Protein AF-A0A9X8UM40-F1 (afdb_monomer)

Organism: NCBI:txid1849041

Mean predicted aligned error: 10.07 Å

Sequence (180 aa):
MCSEKHAIIRYETLKRRLAACQKLSRRLCGEMDALRREGQLHEPLYFGECPPPGLSPAGKVEKAARIGNGLYFVRARGEKFLAVHDSLAERYLTAMAAELGEWEADYWFYTPLSCAVPVSELSGCLPELARRVQSRESLWRTLHLYFPGYTGFYNDIYAGGSPIPNPDVAPLQFFGEWEV

Solvent-accessible surface area (backbone atoms only — not comparable to full-atom values): 10073 Å² total; per-residue (Å²): 120,75,67,58,56,52,50,51,54,50,50,54,52,49,52,52,50,50,53,50,50,51,54,50,49,54,49,52,50,52,53,53,51,45,38,51,73,71,56,74,57,51,70,52,76,79,75,46,85,50,74,81,63,65,51,44,96,73,34,60,45,77,35,71,29,80,57,50,86,33,29,29,41,33,24,21,88,90,43,56,29,43,35,36,24,45,77,56,40,76,72,59,47,52,71,75,42,53,71,54,33,50,79,37,88,68,24,34,36,14,43,85,71,50,32,47,55,47,49,60,51,42,36,79,78,35,68,56,56,38,71,52,48,74,33,69,53,8,40,33,28,41,35,55,75,77,34,47,69,56,50,51,53,53,32,64,74,35,71,88,62,86,57,82,62,83,52,94,82,51,58,72,68,21,56,69,84,79,79,91

Nearest PDB structures (foldseek):
  2oc6-assembly2_B  TM=5.614E-01  e=4.502E+00  Bacillus subtilis
  2yj3-assembly1_A  TM=6.102E-01  e=8.808E+00  Saccharolobus solfataricus P2
  2kl4-assembly1_A  TM=4.526E-01  e=5.747E+00  Halalkalibacterium halodurans
  7qbz-assembly1_A  TM=3.113E-01  e=6.492E+00  Sulfitobacter sp. NAS-14.1

Radius of gyration: 20.56 Å; Cα contacts (8 Å, |Δi|>4): 230; chains: 1; bounding box: 52×35×60 Å

pLDDT: mean 84.83, std 12.28, range [48.06, 97.81]

Secondary structure (DSSP, 8-state):
-HHHHHHHHHHHHHHHHHHHHHHHHHHHHHHHHHHHHTT---HHHHH---PPPSEETTEE-SEEEEEETTEEEEEETTEEEEEEEHHHHHHH--HHHHTTSEEETTEEEE-TTTTHHHHHHHTTT-HHHHTTBS-HHHHHHHHHHH-HHHHHHHHHHTTTS------TT--S--B-----

Foldseek 3Di:
DVVVVVVVVVVVVVVVVVVVVVVVVVVVVVVVVVCVVVCVDDVCVVPNAADDDQADPLGGWPDWDDLDRQWTWTDDPNFIWTWHFQVRCVPFNDPVLQVLFDDDDRTTTHGQLSCLRVLVRVLVPPVSSVVQFPDLQLSLCSCVPPPVVSQVVQCVVVVVHDGSDHDPDDHNRRGDPRPD

Structure (mmCIF, N/CA/C/O backbone):
data_AF-A0A9X8UM40-F1
#
_entry.id   AF-A0A9X8UM40-F1
#
loop_
_atom_site.group_PDB
_atom_site.id
_atom_site.type_symbol
_atom_site.label_atom_id
_atom_site.label_alt_id
_atom_site.label_comp_id
_atom_site.label_asym_id
_atom_site.label_entity_id
_atom_site.label_seq_id
_atom_site.pdbx_PDB_ins_code
_atom_site.Cartn_x
_atom_site.Cartn_y
_atom_site.Cartn_z
_atom_site.occupancy
_atom_site.B_iso_or_equiv
_atom_site.auth_seq_id
_atom_site.auth_comp_id
_atom_site.auth_asym_id
_atom_site.auth_atom_id
_atom_site.pdbx_PDB_model_num
ATOM 1 N N . MET A 1 1 ? 34.625 -19.589 -38.863 1.00 51.25 1 MET A N 1
ATOM 2 C CA . MET A 1 1 ? 34.165 -18.280 -39.391 1.00 51.25 1 MET A CA 1
ATOM 3 C C . MET A 1 1 ? 32.663 -18.187 -39.704 1.00 51.25 1 MET A C 1
ATOM 5 O O . MET A 1 1 ? 32.108 -17.115 -39.512 1.00 51.25 1 MET A O 1
ATOM 9 N N . CYS A 1 2 ? 31.970 -19.240 -40.169 1.00 58.19 2 CYS A N 1
ATOM 10 C CA . CYS A 1 2 ? 30.537 -19.140 -40.524 1.00 58.19 2 CYS A CA 1
ATOM 11 C C . CYS A 1 2 ? 29.581 -19.079 -39.304 1.00 58.19 2 CYS A C 1
ATOM 13 O O . CYS A 1 2 ? 28.532 -18.447 -39.375 1.00 58.19 2 CYS A O 1
ATOM 15 N N . SER A 1 3 ? 29.954 -19.683 -38.169 1.00 69.25 3 SER A N 1
ATOM 16 C CA . SER A 1 3 ? 29.123 -19.742 -36.948 1.00 69.25 3 SER A CA 1
ATOM 17 C C . SER A 1 3 ? 28.974 -18.384 -36.239 1.00 69.25 3 SER A C 1
ATOM 19 O O . SER A 1 3 ? 27.884 -17.991 -35.833 1.00 69.25 3 SER A O 1
ATOM 21 N N . GLU A 1 4 ? 30.055 -17.608 -36.176 1.00 75.44 4 GLU A N 1
ATOM 22 C CA . GLU A 1 4 ? 30.098 -16.323 -35.470 1.00 75.44 4 GLU A CA 1
ATOM 23 C C . GLU A 1 4 ? 29.287 -15.232 -36.184 1.00 75.44 4 GLU A C 1
ATOM 25 O O . GLU A 1 4 ? 28.516 -14.514 -35.553 1.00 75.44 4 GLU A O 1
ATOM 30 N N . LYS A 1 5 ? 29.348 -15.175 -37.523 1.00 78.75 5 LYS A N 1
ATOM 31 C CA . LYS A 1 5 ? 28.483 -14.282 -38.313 1.00 78.75 5 LYS A CA 1
ATOM 32 C C . LYS A 1 5 ? 26.997 -14.592 -38.111 1.00 78.75 5 LYS A C 1
ATOM 34 O O . LYS A 1 5 ? 26.204 -13.666 -37.973 1.00 78.75 5 LYS A O 1
ATOM 39 N N . HIS A 1 6 ? 26.618 -15.870 -38.050 1.00 81.88 6 HIS A N 1
ATOM 40 C CA . HIS A 1 6 ? 25.236 -16.259 -37.754 1.00 81.88 6 HIS A CA 1
ATOM 41 C C . HIS A 1 6 ? 24.816 -15.858 -36.334 1.00 81.88 6 HIS A C 1
ATOM 43 O O . HIS A 1 6 ? 23.701 -15.369 -36.150 1.00 81.88 6 HIS A O 1
ATOM 49 N N . ALA A 1 7 ? 25.702 -16.005 -35.346 1.00 85.19 7 ALA A N 1
ATOM 50 C CA . ALA A 1 7 ? 25.445 -15.565 -33.977 1.00 85.19 7 ALA A CA 1
ATOM 51 C C . ALA A 1 7 ? 25.247 -14.041 -33.890 1.00 85.19 7 ALA A C 1
ATOM 53 O O . ALA A 1 7 ? 24.277 -13.594 -33.281 1.00 85.19 7 ALA A O 1
ATOM 54 N N . ILE A 1 8 ? 26.089 -13.254 -34.569 1.00 91.62 8 ILE A N 1
ATOM 55 C CA . ILE A 1 8 ? 25.982 -11.787 -34.629 1.00 91.62 8 ILE A CA 1
ATOM 56 C C . ILE A 1 8 ? 24.662 -11.360 -35.286 1.00 91.62 8 ILE A C 1
ATOM 58 O O . ILE A 1 8 ? 23.933 -10.538 -34.734 1.00 91.62 8 ILE A O 1
ATOM 62 N N . ILE A 1 9 ? 24.301 -11.953 -36.429 1.00 91.69 9 ILE A N 1
ATOM 63 C CA . ILE A 1 9 ? 23.038 -11.642 -37.121 1.00 91.69 9 ILE A CA 1
ATOM 64 C C . ILE A 1 9 ? 21.835 -11.986 -36.236 1.00 91.69 9 ILE A C 1
ATOM 66 O O . ILE A 1 9 ? 20.871 -11.217 -36.158 1.00 91.69 9 ILE A O 1
ATOM 70 N N . ARG A 1 10 ? 21.883 -13.127 -35.539 1.00 88.94 10 ARG A N 1
ATOM 71 C CA . ARG A 1 10 ? 20.820 -13.547 -34.622 1.00 88.94 10 ARG A CA 1
ATOM 72 C C . ARG A 1 10 ? 20.715 -12.607 -33.423 1.00 88.94 10 ARG A C 1
ATOM 74 O O . ARG A 1 10 ? 19.603 -12.211 -33.085 1.00 88.94 10 ARG A O 1
ATOM 81 N N . TYR A 1 11 ? 21.840 -12.208 -32.832 1.00 92.00 11 TYR A N 1
ATOM 82 C CA . TYR A 1 11 ? 21.891 -11.235 -31.741 1.00 92.00 11 TYR A CA 1
ATOM 83 C C . TYR A 1 11 ? 21.273 -9.893 -32.155 1.00 92.00 11 TYR A C 1
ATOM 85 O O . TYR A 1 11 ? 20.360 -9.407 -31.491 1.00 92.00 11 TYR A O 1
ATOM 93 N N . GLU A 1 12 ? 21.678 -9.338 -33.299 1.00 94.81 12 GLU A N 1
ATOM 94 C CA . GLU A 1 12 ? 21.139 -8.071 -33.809 1.00 94.81 12 GLU A CA 1
ATOM 95 C C . GLU A 1 12 ? 19.642 -8.162 -34.132 1.00 94.81 12 GLU A C 1
ATOM 97 O O . GLU A 1 12 ? 18.868 -7.246 -33.845 1.00 94.81 12 GLU A O 1
ATOM 102 N N . THR A 1 13 ? 19.198 -9.300 -34.667 1.00 91.25 13 THR A N 1
ATOM 103 C CA . THR A 1 13 ? 17.774 -9.556 -34.918 1.00 91.25 13 THR A CA 1
ATOM 104 C C . THR A 1 13 ? 16.975 -9.600 -33.613 1.00 91.25 13 THR A C 1
ATOM 106 O O . THR A 1 13 ? 15.912 -8.983 -33.523 1.00 91.25 13 THR A O 1
ATOM 109 N N . LEU A 1 14 ? 17.479 -10.295 -32.589 1.00 78.44 14 LEU A N 1
ATOM 110 C CA . LEU A 1 14 ? 16.842 -10.373 -31.272 1.00 78.44 14 LEU A CA 1
ATOM 111 C C . LEU A 1 14 ? 16.807 -9.008 -30.582 1.00 78.44 14 LEU A C 1
ATOM 113 O O . LEU A 1 14 ? 15.760 -8.616 -30.075 1.00 78.44 14 LEU A O 1
ATOM 117 N N . LYS A 1 15 ? 17.901 -8.245 -30.641 1.00 88.50 15 LYS A N 1
ATOM 118 C CA . LYS A 1 15 ? 17.988 -6.881 -30.108 1.00 88.50 15 LYS A CA 1
ATOM 119 C C . LYS A 1 15 ? 16.956 -5.951 -30.751 1.00 88.50 15 LYS A C 1
ATOM 121 O O . LYS A 1 15 ? 16.253 -5.228 -30.047 1.00 88.50 15 LYS A O 1
ATOM 126 N N . ARG A 1 16 ? 16.799 -6.009 -32.079 1.00 90.50 16 ARG A N 1
ATOM 127 C CA . ARG A 1 16 ? 15.774 -5.234 -32.805 1.00 90.50 16 ARG A CA 1
ATOM 128 C C . ARG A 1 16 ? 14.353 -5.651 -32.428 1.00 90.50 16 ARG A C 1
ATOM 130 O O . ARG A 1 16 ? 13.502 -4.786 -32.239 1.00 90.50 16 ARG A O 1
ATOM 137 N N . ARG A 1 17 ? 14.095 -6.956 -32.286 1.00 87.12 17 ARG A N 1
ATOM 138 C CA . ARG A 1 17 ? 12.791 -7.473 -31.833 1.00 87.12 17 ARG A CA 1
ATOM 139 C C . ARG A 1 17 ? 12.475 -7.032 -3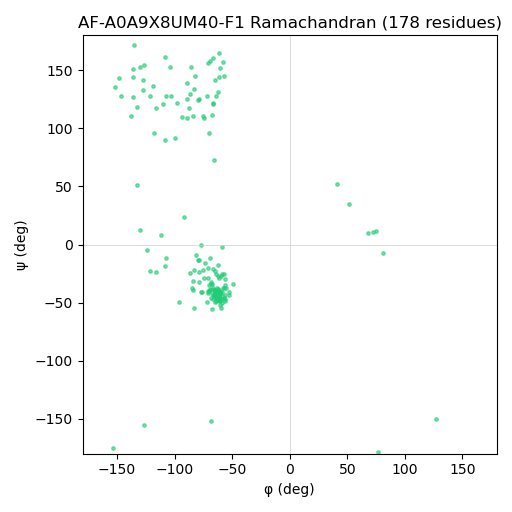0.407 1.00 87.12 17 ARG A C 1
ATOM 141 O O . ARG A 1 17 ? 11.371 -6.564 -30.166 1.00 87.12 17 ARG A O 1
ATOM 148 N N . LEU A 1 18 ? 13.445 -7.099 -29.496 1.00 81.94 18 LEU A N 1
ATOM 149 C CA . LEU A 1 18 ? 13.293 -6.618 -28.124 1.00 81.94 18 LEU A CA 1
ATOM 150 C C . LEU A 1 18 ? 12.946 -5.125 -28.095 1.00 81.94 18 LEU A C 1
ATOM 152 O O . LEU A 1 18 ? 11.986 -4.740 -27.435 1.00 81.94 18 LEU A O 1
ATOM 156 N N . ALA A 1 19 ? 13.659 -4.298 -28.865 1.00 88.00 19 ALA A N 1
ATOM 157 C CA . ALA A 1 19 ? 13.369 -2.868 -28.967 1.00 88.00 19 ALA A CA 1
ATOM 158 C C . ALA A 1 19 ? 11.956 -2.593 -29.521 1.00 88.00 19 ALA A C 1
ATOM 160 O O . ALA A 1 19 ? 11.256 -1.702 -29.034 1.00 88.00 19 ALA A O 1
ATOM 161 N N . ALA A 1 20 ? 11.505 -3.374 -30.508 1.00 86.56 20 ALA A N 1
ATOM 162 C CA . ALA A 1 20 ? 10.144 -3.283 -31.033 1.00 86.56 20 ALA A CA 1
ATOM 163 C C . ALA A 1 20 ? 9.094 -3.675 -29.979 1.00 86.56 20 ALA A C 1
ATOM 165 O O . ALA A 1 20 ? 8.124 -2.941 -29.792 1.00 86.56 20 ALA A O 1
ATOM 166 N N . CYS A 1 21 ? 9.314 -4.770 -29.243 1.00 72.56 21 CYS A N 1
ATOM 167 C CA . CYS A 1 21 ? 8.447 -5.188 -28.140 1.00 72.56 21 CYS A CA 1
ATOM 168 C C . CYS A 1 21 ? 8.388 -4.134 -27.030 1.00 72.56 21 CYS A C 1
ATOM 170 O O . CYS A 1 21 ? 7.306 -3.825 -26.547 1.00 72.56 21 CYS A O 1
ATOM 172 N N . GLN A 1 22 ? 9.518 -3.525 -26.664 1.00 75.19 22 GLN A N 1
ATOM 173 C CA . GLN A 1 22 ? 9.561 -2.441 -25.677 1.00 75.19 22 GLN A CA 1
ATOM 174 C C . GLN A 1 22 ? 8.780 -1.211 -26.149 1.00 75.19 22 GLN A C 1
ATOM 176 O O . GLN A 1 22 ? 8.050 -0.604 -25.368 1.00 75.19 22 GLN A O 1
ATOM 181 N N . LYS A 1 23 ? 8.894 -0.844 -27.431 1.00 83.75 23 LYS A N 1
ATOM 182 C CA . LYS A 1 23 ? 8.133 0.273 -28.006 1.00 83.75 23 LYS A CA 1
ATOM 183 C C . LYS A 1 23 ? 6.630 -0.010 -28.002 1.00 83.75 23 LYS A C 1
ATOM 185 O O . LYS A 1 23 ? 5.853 0.873 -27.647 1.00 83.75 23 LYS A O 1
ATOM 190 N N . LEU A 1 24 ? 6.232 -1.231 -28.364 1.00 80.00 24 LEU A N 1
ATOM 191 C CA . LEU A 1 24 ? 4.840 -1.671 -28.296 1.00 80.00 24 LEU A CA 1
ATOM 192 C C . LEU A 1 24 ? 4.332 -1.672 -26.850 1.00 80.00 24 LEU A C 1
ATOM 194 O O . LEU A 1 24 ? 3.285 -1.099 -26.589 1.00 80.00 24 LEU A O 1
ATOM 198 N N . SER A 1 25 ? 5.096 -2.231 -25.912 1.00 62.59 25 SER A N 1
ATOM 199 C CA . SER A 1 25 ? 4.765 -2.250 -24.484 1.00 62.59 25 SER A CA 1
ATOM 200 C C . SER A 1 25 ? 4.550 -0.838 -23.939 1.00 62.59 25 SER A C 1
ATOM 202 O O . SER A 1 25 ? 3.501 -0.583 -23.366 1.00 62.59 25 SER A O 1
ATOM 204 N N . ARG A 1 26 ? 5.450 0.118 -24.213 1.00 76.44 26 ARG A N 1
ATOM 205 C CA . ARG A 1 26 ? 5.260 1.526 -23.809 1.00 76.44 26 ARG A CA 1
ATOM 206 C C . ARG A 1 26 ? 3.990 2.143 -24.390 1.00 76.44 26 ARG A C 1
ATOM 208 O O . ARG A 1 26 ? 3.307 2.884 -23.693 1.00 76.44 26 ARG A O 1
ATOM 215 N N . ARG A 1 27 ? 3.677 1.851 -25.657 1.00 85.50 27 ARG A N 1
ATOM 216 C CA . ARG A 1 27 ? 2.445 2.329 -26.293 1.00 85.50 27 ARG A CA 1
ATOM 217 C C . ARG A 1 27 ? 1.210 1.745 -25.606 1.00 85.50 27 ARG A C 1
ATOM 219 O O . ARG A 1 27 ? 0.315 2.505 -25.264 1.00 85.50 27 ARG A O 1
ATOM 226 N N . LEU A 1 28 ? 1.188 0.432 -25.381 1.00 67.50 28 LEU A N 1
ATOM 227 C CA . LEU A 1 28 ? 0.087 -0.253 -24.702 1.00 67.50 28 LEU A CA 1
ATOM 228 C C . LEU A 1 28 ? -0.086 0.260 -23.267 1.00 67.50 28 LEU A C 1
ATOM 230 O O . LEU A 1 28 ? -1.204 0.551 -22.868 1.00 67.50 28 LEU A O 1
ATOM 234 N N . CYS A 1 29 ? 1.007 0.468 -22.527 1.00 65.38 29 CYS A N 1
ATOM 235 C CA . CYS A 1 29 ? 0.972 1.120 -21.217 1.00 65.38 29 CYS A CA 1
ATOM 236 C C . CYS A 1 29 ? 0.347 2.521 -21.301 1.00 65.38 29 CYS A C 1
ATOM 238 O O . CYS A 1 29 ? -0.543 2.835 -20.521 1.00 65.38 29 CYS A O 1
ATOM 240 N N . GLY A 1 30 ? 0.744 3.335 -22.285 1.00 72.00 30 GLY A N 1
ATOM 241 C CA . GLY A 1 30 ? 0.166 4.664 -22.493 1.00 72.00 30 GLY A CA 1
ATOM 242 C C . GLY A 1 30 ? -1.330 4.643 -22.830 1.00 72.00 30 GLY A C 1
ATOM 243 O O . GLY A 1 30 ? -2.074 5.488 -22.334 1.00 72.00 30 GLY A O 1
ATOM 244 N N . GLU A 1 31 ? -1.783 3.674 -23.631 1.00 74.94 31 GLU A N 1
ATOM 245 C CA . GLU A 1 31 ? -3.206 3.455 -23.930 1.00 74.94 31 GLU A CA 1
ATOM 246 C C . GLU A 1 31 ? -3.971 3.014 -22.667 1.00 74.94 31 GLU A C 1
ATOM 248 O O . GLU A 1 31 ? -5.018 3.576 -22.354 1.00 74.94 31 GLU A O 1
ATOM 253 N N . MET A 1 32 ? -3.415 2.095 -21.870 1.00 68.31 32 MET A N 1
ATOM 254 C CA . MET A 1 32 ? -3.993 1.687 -20.581 1.00 68.31 32 MET A CA 1
ATOM 255 C C . MET A 1 32 ? -4.094 2.859 -19.591 1.00 68.31 32 MET A C 1
ATOM 257 O O . MET A 1 32 ? -5.108 3.009 -18.910 1.00 68.31 32 MET A O 1
ATOM 261 N N . ASP A 1 33 ? -3.079 3.721 -19.526 1.00 63.91 33 ASP A N 1
ATOM 262 C CA . ASP A 1 33 ? -3.083 4.909 -18.668 1.00 63.91 33 ASP A CA 1
ATOM 263 C C . ASP A 1 33 ? -4.049 5.992 -19.159 1.00 63.91 33 ASP A C 1
ATOM 265 O O . ASP A 1 33 ? -4.559 6.772 -18.353 1.00 63.91 33 ASP A O 1
ATOM 269 N N . ALA A 1 34 ? -4.309 6.070 -20.467 1.00 74.19 34 ALA A N 1
ATOM 270 C CA . ALA A 1 34 ? -5.356 6.928 -21.016 1.00 74.19 34 ALA A CA 1
ATOM 271 C C . ALA A 1 34 ? -6.745 6.432 -20.590 1.00 74.19 34 ALA A C 1
ATOM 273 O O . ALA A 1 34 ? -7.514 7.216 -20.041 1.00 74.19 34 ALA A O 1
ATOM 274 N N . LEU A 1 35 ? -7.014 5.126 -20.702 1.00 70.50 35 LEU A N 1
ATOM 275 C CA . LEU A 1 35 ? -8.268 4.517 -20.234 1.00 70.50 35 LEU A CA 1
ATOM 276 C C . LEU A 1 35 ? -8.507 4.745 -18.732 1.00 70.50 35 LEU A C 1
ATOM 278 O O . LEU A 1 35 ? -9.638 4.995 -18.313 1.00 70.50 35 LEU A O 1
ATOM 282 N N . ARG A 1 36 ? -7.440 4.701 -17.918 1.00 64.00 36 ARG A N 1
ATOM 283 C CA . ARG A 1 36 ? -7.492 5.054 -16.488 1.00 64.00 36 ARG A CA 1
ATOM 284 C C . ARG A 1 36 ? -7.836 6.530 -16.272 1.00 64.00 36 ARG A C 1
ATOM 286 O O . ARG A 1 36 ? -8.727 6.838 -15.489 1.00 64.00 36 ARG A O 1
ATOM 293 N N . ARG A 1 37 ? -7.147 7.448 -16.964 1.00 64.00 37 ARG A N 1
ATOM 294 C CA . ARG A 1 37 ? -7.343 8.906 -16.816 1.00 64.00 37 ARG A CA 1
ATOM 295 C C . ARG A 1 37 ? -8.699 9.389 -17.320 1.00 64.00 37 ARG A C 1
ATOM 297 O O . ARG A 1 37 ? -9.256 10.316 -16.745 1.00 64.00 37 ARG A O 1
ATOM 304 N N . GLU A 1 38 ? -9.226 8.767 -18.368 1.00 68.94 38 GLU A N 1
ATOM 305 C CA . GLU A 1 38 ? -10.541 9.076 -18.938 1.00 68.94 38 GLU A CA 1
ATOM 306 C C . GLU A 1 38 ? -11.699 8.493 -18.107 1.00 68.94 38 GLU A C 1
ATOM 308 O O . GLU A 1 38 ? -12.859 8.672 -18.468 1.00 68.94 38 GLU A O 1
ATOM 313 N N . GLY A 1 39 ? -11.407 7.790 -17.002 1.00 56.38 39 GLY A N 1
ATOM 314 C CA . GLY A 1 39 ? -12.415 7.172 -16.135 1.00 56.38 39 GLY A CA 1
ATOM 315 C C . GLY A 1 39 ? -13.166 6.009 -16.790 1.00 56.38 39 GLY A C 1
ATOM 316 O O . GLY A 1 39 ? -14.148 5.521 -16.239 1.00 56.38 39 GLY A O 1
ATOM 317 N N . GLN A 1 40 ? -12.712 5.543 -17.959 1.00 58.06 40 GLN A N 1
ATOM 318 C CA . GLN A 1 40 ? -13.334 4.440 -18.702 1.00 58.06 40 GLN A CA 1
ATOM 319 C C . GLN A 1 40 ? -13.075 3.077 -18.046 1.00 58.06 40 GLN A C 1
ATOM 321 O O . GLN A 1 40 ? -13.774 2.105 -18.325 1.00 58.06 40 GLN A O 1
ATOM 326 N N . LEU A 1 41 ? -12.097 3.007 -17.140 1.00 56.56 41 LEU A N 1
ATOM 327 C CA . LEU A 1 41 ? -11.898 1.891 -16.224 1.00 56.56 41 LEU A CA 1
ATOM 328 C C . LEU A 1 41 ? -12.483 2.247 -14.856 1.00 56.56 41 LEU A C 1
ATOM 330 O O . LEU A 1 41 ? -11.802 2.799 -13.996 1.00 56.56 41 LEU A O 1
ATOM 334 N N . HIS A 1 42 ? -13.747 1.897 -14.638 1.00 54.31 42 HIS A N 1
ATOM 335 C CA . HIS A 1 42 ? -14.301 1.847 -13.291 1.00 54.31 42 HIS A CA 1
ATOM 336 C C . HIS A 1 42 ? -13.763 0.593 -12.588 1.00 54.31 42 HIS A C 1
ATOM 338 O O . HIS A 1 42 ? -14.151 -0.521 -12.933 1.00 54.31 42 HIS A O 1
ATOM 344 N N . GLU A 1 43 ? -12.897 0.757 -11.583 1.00 54.62 43 GLU A N 1
ATOM 345 C CA . GLU A 1 43 ? -12.387 -0.352 -10.753 1.00 54.62 43 GLU A CA 1
ATOM 346 C C . GLU A 1 43 ? -13.479 -1.294 -10.195 1.00 54.62 43 GLU A C 1
ATOM 348 O O . GLU A 1 43 ? -13.234 -2.503 -10.161 1.00 54.62 43 GLU A O 1
ATOM 353 N N . PRO A 1 44 ? -14.702 -0.823 -9.852 1.00 51.34 44 PRO A N 1
ATOM 354 C CA . PRO A 1 44 ? -15.800 -1.710 -9.459 1.00 51.34 44 PRO A CA 1
ATOM 355 C C . PRO A 1 44 ? -16.278 -2.668 -10.561 1.00 51.34 44 PRO A C 1
ATOM 357 O O . PRO A 1 44 ? -16.817 -3.722 -10.248 1.00 51.34 44 PRO A O 1
ATOM 360 N N . LEU A 1 45 ? -16.093 -2.348 -11.849 1.00 51.72 45 LEU A N 1
ATOM 361 C CA . LEU A 1 45 ? -16.511 -3.231 -12.950 1.00 51.72 45 LEU A CA 1
ATOM 362 C C . LEU A 1 45 ? -15.530 -4.383 -13.189 1.00 51.72 45 LEU A C 1
ATOM 364 O O . LEU A 1 45 ? -15.925 -5.404 -13.743 1.00 51.72 45 LEU A O 1
ATOM 368 N N . TYR A 1 46 ? -14.263 -4.229 -12.795 1.00 58.91 46 TYR A N 1
ATOM 369 C CA . TYR A 1 46 ? -13.242 -5.251 -13.034 1.00 58.91 46 TYR A CA 1
ATOM 370 C C . TYR A 1 46 ? -13.251 -6.351 -11.957 1.00 58.91 46 TYR A C 1
ATOM 372 O O . TYR A 1 46 ? -12.955 -7.499 -12.272 1.00 58.91 46 TYR A O 1
ATOM 380 N N . PHE A 1 47 ? -13.619 -6.019 -10.713 1.00 67.31 47 PHE A N 1
ATOM 381 C CA . PHE A 1 47 ? -13.603 -6.952 -9.573 1.00 67.31 47 PHE A CA 1
ATOM 382 C C . PHE A 1 47 ? -14.953 -7.107 -8.850 1.00 67.31 47 PHE A C 1
ATOM 384 O O . PHE A 1 47 ? -15.071 -7.926 -7.945 1.00 67.31 47 PHE A O 1
ATOM 391 N N . GLY A 1 48 ? -15.977 -6.339 -9.235 1.00 75.50 48 GLY A N 1
ATOM 392 C CA . GLY A 1 48 ? -17.196 -6.194 -8.438 1.00 75.50 48 GLY A CA 1
ATOM 393 C C . GLY A 1 48 ? -16.993 -5.269 -7.232 1.00 75.50 48 GLY A C 1
ATOM 394 O O . GLY A 1 48 ? -15.922 -4.689 -7.035 1.00 75.50 48 GLY A O 1
ATOM 395 N N . GLU A 1 49 ? -18.036 -5.098 -6.418 1.00 84.38 49 GLU A N 1
ATOM 396 C CA . GLU A 1 49 ? -17.905 -4.411 -5.130 1.00 84.38 49 GLU A CA 1
ATOM 397 C C . GLU A 1 49 ? -17.299 -5.347 -4.081 1.00 84.38 49 GLU A C 1
ATOM 399 O O . GLU A 1 49 ? -17.838 -6.419 -3.814 1.00 84.38 49 GLU A O 1
ATOM 404 N N . CYS A 1 50 ? -16.208 -4.915 -3.450 1.00 90.06 50 CYS A N 1
ATOM 405 C CA . CYS A 1 50 ? -15.588 -5.623 -2.335 1.00 90.06 50 CYS A CA 1
ATOM 406 C C . CYS A 1 50 ? -16.149 -5.056 -1.018 1.00 90.06 50 CYS A C 1
ATOM 408 O O . CYS A 1 50 ? -15.843 -3.904 -0.696 1.00 90.06 50 CYS A O 1
ATOM 410 N N . PRO A 1 51 ? -16.976 -5.803 -0.262 1.00 92.44 51 PRO A N 1
ATOM 411 C CA . PRO A 1 51 ? -17.537 -5.336 1.007 1.00 92.44 51 PRO A CA 1
ATOM 412 C C . PRO A 1 51 ? -16.461 -5.275 2.101 1.00 92.44 51 PRO A C 1
ATOM 414 O O . PRO A 1 51 ? -15.484 -6.015 2.015 1.00 92.44 51 PRO A O 1
ATOM 417 N N . PRO A 1 52 ? -16.623 -4.449 3.154 1.00 94.19 52 PRO A N 1
ATOM 418 C CA . PRO A 1 52 ? -15.660 -4.397 4.253 1.00 94.19 52 PRO A CA 1
ATOM 419 C C . PRO A 1 52 ? -15.472 -5.779 4.906 1.00 94.19 52 PRO A C 1
ATOM 421 O O . PRO A 1 52 ? -16.450 -6.524 5.029 1.00 94.19 52 PRO A O 1
ATOM 424 N N . PRO A 1 53 ? -14.256 -6.116 5.374 1.00 95.75 53 PRO A N 1
ATOM 425 C CA . PRO A 1 53 ? -14.000 -7.401 6.014 1.00 95.75 53 PRO A CA 1
ATOM 426 C C . PRO A 1 53 ? -14.784 -7.548 7.324 1.00 95.75 53 PRO A C 1
ATOM 428 O O . PRO A 1 53 ? -14.911 -6.602 8.105 1.00 95.75 53 PRO A O 1
ATOM 431 N N . GLY A 1 54 ? -15.291 -8.756 7.582 1.00 95.31 54 GLY A N 1
ATOM 432 C CA . GLY A 1 54 ? -15.966 -9.097 8.842 1.00 95.31 54 GLY A CA 1
ATOM 433 C C . GLY A 1 54 ? -15.015 -9.570 9.951 1.00 95.31 54 GLY A C 1
ATOM 434 O O . GLY A 1 54 ? -15.333 -9.446 11.138 1.00 95.31 54 GLY A O 1
ATOM 435 N N . LEU A 1 55 ? -13.849 -10.090 9.568 1.00 96.38 55 LEU A N 1
ATOM 436 C CA . LEU A 1 55 ? -12.791 -10.590 10.445 1.00 96.38 55 LEU A CA 1
ATOM 437 C C . LEU A 1 55 ? -11.469 -9.908 10.094 1.00 96.38 55 LEU A C 1
ATOM 439 O O . LEU A 1 55 ? -11.281 -9.449 8.975 1.00 96.38 55 LEU A O 1
ATOM 443 N N . SER A 1 56 ? -10.579 -9.836 11.070 1.00 96.19 56 SER A N 1
ATOM 444 C CA . SER A 1 56 ? -9.172 -9.497 10.923 1.00 96.19 56 SER A CA 1
ATOM 445 C C . SER A 1 56 ? -8.346 -10.473 11.770 1.00 96.19 56 SER A C 1
ATOM 447 O O . SER A 1 56 ? -8.921 -11.191 12.597 1.00 96.19 56 SER A O 1
ATOM 449 N N . PRO A 1 57 ? -7.010 -10.456 11.659 1.00 95.69 57 PRO A N 1
ATOM 450 C CA . PRO A 1 57 ? -6.145 -11.284 12.500 1.00 95.69 57 PRO A CA 1
ATOM 451 C C . PRO A 1 57 ? -6.349 -11.072 14.011 1.00 95.69 57 PRO A C 1
ATOM 453 O O . PRO A 1 57 ? -6.227 -11.999 14.809 1.00 95.69 57 PRO A O 1
ATOM 456 N N . ALA A 1 58 ? -6.752 -9.864 14.423 1.00 94.75 58 ALA A N 1
ATOM 457 C CA . ALA A 1 58 ? -7.088 -9.561 15.816 1.00 94.75 58 ALA A CA 1
ATOM 458 C C . ALA A 1 58 ? -8.493 -10.054 16.235 1.00 94.75 58 ALA A C 1
ATOM 460 O O . ALA A 1 58 ? -8.807 -10.094 17.428 1.00 94.75 58 ALA A O 1
ATOM 461 N N . GLY A 1 59 ? -9.358 -10.440 15.293 1.00 95.00 59 GLY A N 1
ATOM 462 C CA . GLY A 1 59 ? -10.701 -10.968 15.533 1.00 95.00 59 GLY A CA 1
ATOM 463 C C . GLY A 1 59 ? -11.788 -10.231 14.750 1.00 95.00 59 GLY A C 1
ATOM 464 O O . GLY A 1 59 ? -11.568 -9.724 13.659 1.00 95.00 59 GLY A O 1
ATOM 465 N N . LYS A 1 60 ? -13.009 -10.175 15.294 1.00 97.12 60 LYS A N 1
ATOM 466 C CA . LYS A 1 60 ? -14.138 -9.518 14.619 1.00 97.12 60 LYS A CA 1
ATOM 467 C C . LYS A 1 60 ? -13.873 -8.024 14.421 1.00 97.12 60 LYS A C 1
ATOM 469 O O . LYS A 1 60 ? -13.542 -7.324 15.378 1.00 97.12 60 LYS A O 1
ATOM 474 N N . VAL A 1 61 ? -14.095 -7.546 13.198 1.00 96.25 61 VAL A N 1
ATOM 475 C CA . VAL A 1 61 ? -14.002 -6.122 12.870 1.00 96.25 61 VAL A CA 1
ATOM 476 C C . VAL A 1 61 ? -15.122 -5.368 13.586 1.00 96.25 61 VAL A C 1
ATOM 478 O O . VAL A 1 61 ? -16.307 -5.661 13.425 1.00 96.25 61 VAL A O 1
ATOM 481 N N . GLU A 1 62 ? -14.732 -4.402 14.413 1.00 96.00 62 GLU A N 1
ATOM 482 C CA . GLU A 1 62 ? -15.637 -3.529 15.166 1.00 96.00 62 GLU A CA 1
ATOM 483 C C . GLU A 1 62 ? -16.092 -2.358 14.301 1.00 96.00 62 GLU A C 1
ATOM 485 O O . GLU A 1 62 ? -17.245 -1.931 14.368 1.00 96.00 62 GLU A O 1
ATOM 490 N N . LYS A 1 63 ? -15.163 -1.825 13.502 1.00 95.25 63 LYS A N 1
ATOM 491 C CA . LYS A 1 63 ? -15.382 -0.674 12.632 1.00 95.25 63 LYS A CA 1
ATOM 492 C C . LYS A 1 63 ? -14.534 -0.780 11.374 1.00 95.25 63 LYS A C 1
ATOM 494 O O . LYS A 1 63 ? -13.380 -1.197 11.440 1.00 95.25 63 LYS A O 1
ATOM 499 N N . ALA A 1 64 ? -15.102 -0.342 10.256 1.00 94.94 64 ALA A N 1
ATOM 500 C CA . ALA A 1 64 ? -14.428 -0.260 8.969 1.00 94.94 64 ALA A CA 1
ATOM 501 C C . ALA A 1 64 ? -14.763 1.074 8.291 1.00 94.94 64 ALA A C 1
ATOM 503 O O . ALA A 1 64 ? -15.935 1.406 8.113 1.00 94.94 64 ALA A O 1
ATOM 504 N N . ALA A 1 65 ? -13.739 1.822 7.893 1.00 94.12 65 ALA A N 1
ATOM 505 C CA . ALA A 1 65 ? -13.857 3.053 7.130 1.00 94.12 65 ALA A CA 1
ATOM 506 C C . ALA A 1 65 ? -13.344 2.823 5.709 1.00 94.12 65 ALA A C 1
ATOM 508 O O . ALA A 1 65 ? -12.193 2.438 5.496 1.00 94.12 65 ALA A O 1
ATOM 509 N N . ARG A 1 66 ? -14.216 3.047 4.722 1.00 92.88 66 ARG A N 1
ATOM 510 C CA . ARG A 1 66 ? -13.891 2.842 3.308 1.00 92.88 66 ARG A CA 1
ATOM 511 C C . ARG A 1 66 ? -12.933 3.926 2.818 1.00 92.88 66 ARG A C 1
ATOM 513 O O . ARG A 1 66 ? -13.217 5.117 2.948 1.00 92.88 66 ARG A O 1
ATOM 520 N N . ILE A 1 67 ? -11.827 3.503 2.212 1.00 91.31 67 ILE A N 1
ATOM 521 C CA . ILE A 1 67 ? -10.916 4.377 1.462 1.00 91.31 67 ILE A CA 1
ATOM 522 C C . ILE A 1 67 ? -11.272 4.304 -0.024 1.00 91.31 67 ILE A C 1
ATOM 524 O O . ILE A 1 67 ? -11.471 5.336 -0.657 1.00 91.31 67 ILE A O 1
ATOM 528 N N . GLY A 1 68 ? -11.409 3.084 -0.545 1.00 88.88 68 GLY A N 1
ATOM 529 C CA . GLY A 1 68 ? -11.750 2.773 -1.932 1.00 88.88 68 GLY A CA 1
ATOM 530 C C . GLY A 1 68 ? -12.434 1.408 -2.030 1.00 88.88 68 GLY A C 1
ATOM 531 O O . GLY A 1 68 ? -12.741 0.784 -1.013 1.00 88.88 68 GLY A O 1
ATOM 532 N N . ASN A 1 69 ? -12.723 0.936 -3.242 1.00 89.00 69 ASN A N 1
ATOM 533 C CA . ASN A 1 69 ? -13.251 -0.416 -3.415 1.00 89.00 69 ASN A CA 1
ATOM 534 C C . ASN A 1 69 ? -12.178 -1.444 -3.033 1.00 89.00 69 ASN A C 1
ATOM 536 O O . ASN A 1 69 ? -11.103 -1.412 -3.613 1.00 89.00 69 ASN A O 1
ATOM 540 N N . GLY A 1 70 ? -12.449 -2.306 -2.050 1.00 92.00 70 GLY A N 1
ATOM 541 C CA . GLY A 1 70 ? -11.467 -3.283 -1.561 1.00 92.00 70 GLY A CA 1
ATOM 542 C C . GLY A 1 70 ? -10.357 -2.693 -0.687 1.00 92.00 70 GLY A C 1
ATOM 543 O O . GLY A 1 70 ? -9.386 -3.384 -0.403 1.00 92.00 70 GLY A O 1
ATOM 544 N N . LEU A 1 71 ? -10.480 -1.438 -0.243 1.00 93.75 71 LEU A N 1
ATOM 545 C CA . LEU A 1 71 ? -9.479 -0.787 0.600 1.00 93.75 71 LEU A CA 1
ATOM 546 C C . LEU A 1 71 ? -10.134 -0.095 1.795 1.00 93.75 71 LEU A C 1
ATOM 548 O O . LEU A 1 71 ? -10.922 0.845 1.628 1.00 93.75 71 LEU A O 1
ATOM 552 N N . TYR A 1 72 ? -9.782 -0.537 3.001 1.00 95.25 72 TYR A N 1
ATOM 553 C CA . TYR A 1 72 ? -10.416 -0.094 4.240 1.00 95.25 72 TYR A CA 1
ATOM 554 C C . TYR A 1 72 ? -9.389 0.182 5.334 1.00 95.25 72 TYR A C 1
ATOM 556 O O . TYR A 1 72 ? -8.422 -0.556 5.497 1.00 95.25 72 TYR A O 1
ATOM 564 N N . PHE A 1 73 ? -9.649 1.201 6.148 1.00 95.88 73 PHE A N 1
ATOM 565 C CA . PHE A 1 73 ? -9.129 1.214 7.509 1.00 95.88 73 PHE A CA 1
ATOM 566 C C . PHE A 1 73 ? -10.072 0.404 8.382 1.00 95.88 73 PHE A C 1
ATOM 568 O O . PHE A 1 73 ? -11.285 0.580 8.302 1.00 95.88 73 PHE A O 1
ATOM 575 N N . VAL A 1 74 ? -9.533 -0.480 9.211 1.00 96.00 74 VAL A N 1
ATOM 576 C CA . VAL A 1 74 ? -10.332 -1.321 10.102 1.00 96.00 74 VAL A CA 1
ATOM 577 C C . VAL A 1 74 ? -9.813 -1.253 11.525 1.00 96.00 74 VAL A C 1
ATOM 579 O O . VAL A 1 74 ? -8.626 -1.025 11.761 1.00 96.00 74 VAL A O 1
ATOM 582 N N . ARG A 1 75 ? -10.716 -1.482 12.475 1.00 96.06 75 ARG A N 1
ATOM 583 C CA . ARG A 1 75 ? -10.392 -1.645 13.887 1.00 96.06 75 ARG A CA 1
ATOM 584 C C . ARG A 1 75 ? -10.993 -2.938 14.424 1.00 96.06 75 ARG A C 1
ATOM 586 O O . ARG A 1 75 ? -12.180 -3.193 14.218 1.00 96.06 75 ARG A O 1
ATOM 593 N N . ALA A 1 76 ? -10.190 -3.713 15.143 1.00 95.75 76 ALA A N 1
ATOM 594 C CA . ALA A 1 76 ? -10.602 -4.947 15.807 1.00 95.75 76 ALA A CA 1
ATOM 595 C C . ALA A 1 76 ? -9.816 -5.111 17.114 1.00 95.75 76 ALA A C 1
ATOM 597 O O . ALA A 1 76 ? -8.593 -5.011 17.108 1.00 95.75 76 ALA A O 1
ATOM 598 N N . ARG A 1 77 ? -10.508 -5.323 18.241 1.00 93.94 77 ARG A N 1
ATOM 599 C CA . ARG A 1 77 ? -9.911 -5.468 19.584 1.00 93.94 77 ARG A CA 1
ATOM 600 C C . ARG A 1 77 ? -8.939 -4.347 19.977 1.00 93.94 77 ARG A C 1
ATOM 602 O O . ARG A 1 77 ? -7.959 -4.573 20.674 1.00 93.94 77 ARG A O 1
ATOM 609 N N . GLY A 1 78 ? -9.224 -3.121 19.541 1.00 91.25 78 GLY A N 1
ATOM 610 C CA . GLY A 1 78 ? -8.369 -1.953 19.788 1.00 91.25 78 GLY A CA 1
ATOM 611 C C . GLY A 1 78 ? -7.164 -1.821 18.850 1.00 91.25 78 GLY A C 1
ATOM 612 O O . GLY A 1 78 ? -6.529 -0.767 18.846 1.00 91.25 78 GLY A O 1
ATOM 613 N N . GLU A 1 79 ? -6.894 -2.819 18.011 1.00 94.12 79 GLU A N 1
ATOM 614 C CA . GLU A 1 79 ? -5.876 -2.748 16.966 1.00 94.12 79 GLU A CA 1
ATOM 615 C C . GLU A 1 79 ? -6.435 -2.126 15.688 1.00 94.12 79 GLU A C 1
ATOM 617 O O . GLU A 1 79 ? -7.637 -2.188 15.419 1.00 94.12 79 GLU A O 1
ATOM 622 N N . LYS A 1 80 ? -5.552 -1.499 14.907 1.00 95.06 80 LYS A N 1
ATOM 623 C CA . LYS A 1 80 ? -5.877 -0.807 13.657 1.00 95.06 80 LYS A CA 1
ATOM 624 C C . LYS A 1 80 ? -5.129 -1.463 12.510 1.00 95.06 80 LYS A C 1
ATOM 626 O O . LYS A 1 80 ? -3.932 -1.704 12.638 1.00 95.06 80 LYS A O 1
ATOM 631 N N . 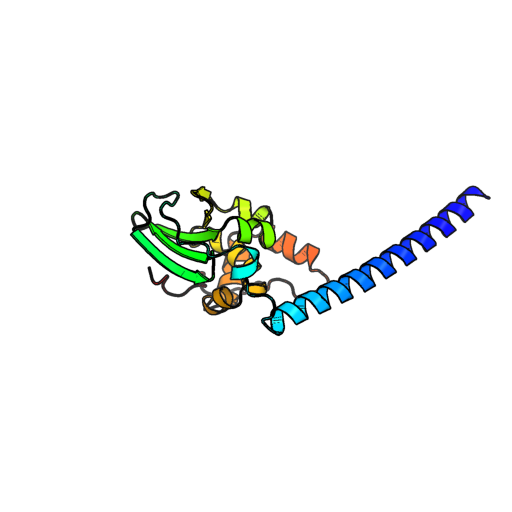PHE A 1 81 ? -5.809 -1.671 11.388 1.00 96.25 81 PHE A N 1
ATOM 632 C CA . PHE A 1 81 ? -5.191 -2.231 10.192 1.00 96.25 81 PHE A CA 1
ATOM 633 C C . PHE A 1 81 ? -5.618 -1.498 8.932 1.00 96.25 81 PHE A C 1
ATOM 635 O O . PHE A 1 81 ? -6.730 -0.968 8.842 1.00 96.25 81 PHE A O 1
ATOM 642 N N . LEU A 1 82 ? -4.731 -1.498 7.942 1.00 96.75 82 LEU A N 1
ATOM 643 C CA . LEU A 1 82 ? -5.089 -1.270 6.553 1.00 96.75 82 LEU A CA 1
ATOM 644 C C . LEU A 1 82 ? -5.465 -2.633 5.983 1.00 96.75 82 LEU A C 1
ATOM 646 O O . LEU A 1 82 ? -4.624 -3.526 5.958 1.00 96.75 82 LEU A O 1
ATOM 650 N N . ALA A 1 83 ? -6.713 -2.786 5.561 1.00 97.00 83 ALA A N 1
ATOM 651 C CA . ALA A 1 83 ? -7.198 -3.979 4.890 1.00 97.00 83 ALA A CA 1
ATOM 652 C C . ALA A 1 83 ? -7.195 -3.743 3.376 1.00 97.00 83 ALA A C 1
ATOM 654 O O . ALA A 1 83 ? -7.842 -2.808 2.890 1.00 97.00 83 ALA A O 1
ATOM 655 N N . VAL A 1 84 ? -6.468 -4.590 2.651 1.00 96.31 84 VAL A N 1
ATOM 656 C CA . VAL A 1 84 ? -6.345 -4.584 1.189 1.00 96.31 84 VAL A CA 1
ATOM 657 C C . VAL A 1 84 ? -6.940 -5.884 0.660 1.00 96.31 84 VAL A C 1
ATOM 659 O O . VAL A 1 84 ? -6.454 -6.957 0.997 1.00 96.31 84 VAL A O 1
ATOM 662 N N . HIS A 1 85 ? -7.998 -5.803 -0.142 1.00 95.00 85 HIS A N 1
ATOM 663 C CA . HIS A 1 85 ?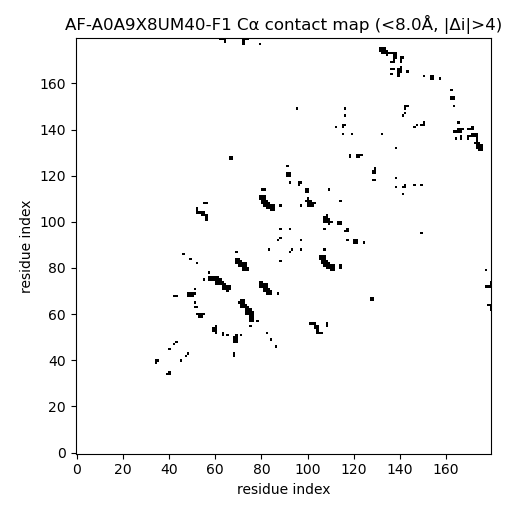 -8.629 -6.982 -0.732 1.00 95.00 85 HIS A CA 1
ATOM 664 C C . HIS A 1 85 ? -7.634 -7.726 -1.624 1.00 95.00 85 HIS A C 1
ATOM 666 O O . HIS A 1 85 ? -6.841 -7.095 -2.329 1.00 95.00 8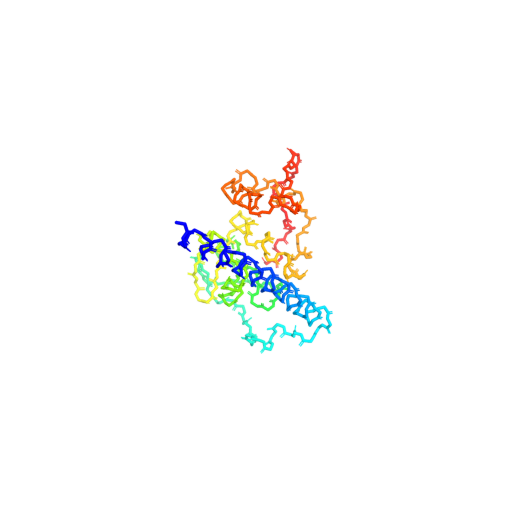5 HIS A O 1
ATOM 672 N N . ASP A 1 86 ? -7.716 -9.052 -1.638 1.00 92.69 86 ASP A N 1
ATOM 673 C CA . ASP A 1 86 ? -6.761 -9.928 -2.316 1.00 92.69 86 ASP A CA 1
ATOM 674 C C . ASP A 1 86 ? -6.550 -9.547 -3.789 1.00 92.69 86 ASP A C 1
ATOM 676 O O . ASP A 1 86 ? -5.431 -9.352 -4.244 1.00 92.69 86 ASP A O 1
ATOM 680 N N . SER A 1 87 ? -7.630 -9.248 -4.509 1.00 89.44 87 SER A N 1
ATOM 681 C CA . SER A 1 87 ? -7.561 -8.828 -5.917 1.00 89.44 87 SER A CA 1
ATOM 682 C C . SER A 1 87 ? -6.804 -7.511 -6.167 1.00 89.44 87 SER A C 1
ATOM 684 O O . SER A 1 87 ? -6.269 -7.301 -7.258 1.00 89.44 87 SER A O 1
ATOM 686 N N . LEU A 1 88 ? -6.756 -6.599 -5.185 1.00 88.81 88 LEU A N 1
ATOM 687 C CA . LEU A 1 88 ? -5.890 -5.415 -5.256 1.00 88.81 88 LEU A CA 1
ATOM 688 C C . LEU A 1 88 ? -4.440 -5.785 -4.949 1.00 88.81 88 LEU A C 1
ATOM 690 O O . LEU A 1 88 ? -3.537 -5.283 -5.619 1.00 88.81 88 LEU A O 1
ATOM 694 N N . ALA A 1 89 ? -4.230 -6.655 -3.960 1.00 90.88 89 ALA A N 1
ATOM 695 C CA . ALA A 1 89 ? -2.910 -7.140 -3.590 1.00 90.88 89 ALA A CA 1
ATOM 696 C C . ALA A 1 89 ? -2.242 -7.866 -4.768 1.00 90.88 89 ALA A C 1
ATOM 698 O O . ALA A 1 89 ? -1.173 -7.450 -5.201 1.00 90.88 89 ALA A O 1
ATOM 699 N N . GLU A 1 90 ? -2.915 -8.841 -5.382 1.00 88.25 90 GLU A N 1
ATOM 700 C CA . GLU A 1 90 ? -2.413 -9.588 -6.544 1.00 88.25 90 GLU A CA 1
ATOM 701 C C . GLU A 1 90 ? -2.038 -8.687 -7.728 1.00 88.25 90 GLU A C 1
ATOM 703 O O . GLU A 1 90 ? -1.116 -8.981 -8.490 1.00 88.25 90 GLU A O 1
ATOM 708 N N . ARG A 1 91 ? -2.778 -7.59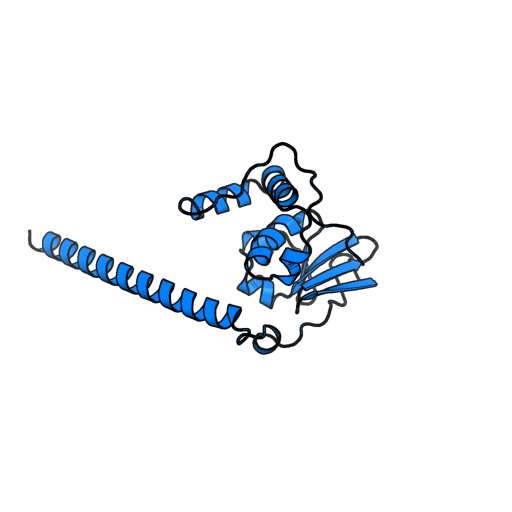0 -7.917 1.00 84.31 91 ARG A N 1
ATOM 709 C CA . ARG A 1 91 ? -2.603 -6.713 -9.075 1.00 84.31 91 ARG A CA 1
ATOM 710 C C . ARG A 1 91 ? -1.514 -5.667 -8.885 1.00 84.31 91 ARG A C 1
ATOM 712 O O . ARG A 1 91 ? -0.871 -5.292 -9.868 1.00 84.31 91 ARG A O 1
ATOM 719 N N . TYR A 1 92 ? -1.384 -5.127 -7.678 1.00 85.81 92 TYR A N 1
ATOM 720 C CA . TYR A 1 92 ? -0.601 -3.917 -7.440 1.00 85.81 92 TYR A CA 1
ATOM 721 C C . TYR A 1 92 ? 0.534 -4.097 -6.442 1.00 85.81 92 TYR A C 1
ATOM 723 O O . TYR A 1 92 ? 1.472 -3.304 -6.493 1.00 85.81 92 TYR A O 1
ATOM 731 N N . LEU A 1 93 ? 0.457 -5.093 -5.556 1.00 89.31 93 LEU A N 1
ATOM 732 C CA . LEU A 1 93 ? 1.484 -5.312 -4.550 1.00 89.31 93 LEU A CA 1
ATOM 733 C C . LEU A 1 93 ? 2.587 -6.228 -5.070 1.00 89.31 93 LEU A C 1
ATOM 735 O O . LEU A 1 93 ? 2.346 -7.239 -5.732 1.00 89.31 93 LEU A O 1
ATOM 739 N N . THR A 1 94 ? 3.825 -5.885 -4.739 1.00 88.81 94 THR A N 1
ATOM 740 C CA . THR A 1 94 ? 4.949 -6.802 -4.890 1.00 88.81 94 THR A CA 1
ATOM 741 C C . THR A 1 94 ? 4.830 -7.951 -3.890 1.00 88.81 94 THR A C 1
ATOM 743 O O . THR A 1 94 ? 4.212 -7.820 -2.833 1.00 88.81 94 THR A O 1
ATOM 746 N N . ALA A 1 95 ? 5.483 -9.081 -4.182 1.00 87.69 95 ALA A N 1
ATOM 747 C CA . ALA A 1 95 ? 5.553 -10.200 -3.238 1.00 87.69 95 ALA A CA 1
ATOM 748 C C . ALA A 1 95 ? 6.116 -9.762 -1.871 1.00 87.69 95 ALA A C 1
ATOM 750 O O . ALA A 1 95 ? 5.600 -10.164 -0.835 1.00 87.69 95 ALA A O 1
ATOM 751 N N . MET A 1 96 ? 7.102 -8.853 -1.872 1.00 87.56 96 MET A N 1
ATOM 752 C CA . MET A 1 96 ? 7.653 -8.275 -0.643 1.00 87.56 96 MET A CA 1
ATOM 753 C C . MET A 1 96 ? 6.602 -7.509 0.165 1.00 87.56 96 MET A C 1
ATOM 755 O O . MET A 1 96 ? 6.585 -7.604 1.386 1.00 87.56 96 MET A O 1
ATOM 759 N N . ALA A 1 97 ? 5.736 -6.736 -0.495 1.00 90.75 97 ALA A N 1
ATOM 760 C CA . ALA A 1 97 ? 4.665 -6.010 0.176 1.00 90.75 97 ALA A CA 1
ATOM 761 C C . ALA A 1 97 ? 3.581 -6.955 0.714 1.00 90.75 97 ALA A C 1
ATOM 763 O O . ALA A 1 97 ? 3.075 -6.730 1.811 1.00 90.75 97 ALA A O 1
ATOM 764 N N . ALA A 1 98 ? 3.241 -8.015 -0.026 1.00 89.00 98 ALA A N 1
ATOM 765 C CA . ALA A 1 98 ? 2.273 -9.022 0.406 1.00 89.00 98 ALA A CA 1
ATOM 766 C C . ALA A 1 98 ? 2.732 -9.749 1.686 1.00 89.00 98 ALA A C 1
ATOM 768 O O . ALA A 1 98 ? 1.962 -9.849 2.636 1.00 89.00 98 ALA A O 1
ATOM 769 N N . GLU A 1 99 ? 4.006 -10.149 1.759 1.00 91.00 99 GLU A N 1
ATOM 770 C CA . GLU A 1 99 ? 4.597 -10.867 2.905 1.00 91.00 99 GLU A CA 1
ATOM 771 C C . GLU A 1 99 ? 4.599 -10.078 4.228 1.00 91.00 99 GLU A C 1
ATOM 773 O O . GLU A 1 99 ? 4.759 -10.664 5.297 1.00 91.00 99 GLU A O 1
ATOM 778 N N . LEU A 1 100 ? 4.423 -8.754 4.182 1.00 93.94 100 LEU A N 1
ATOM 779 C CA . LEU A 1 100 ? 4.352 -7.904 5.377 1.00 93.94 100 LEU A CA 1
ATOM 780 C C . LEU A 1 100 ? 2.970 -7.898 6.043 1.00 93.94 100 LEU A C 1
ATOM 782 O O . LEU A 1 100 ? 2.818 -7.296 7.108 1.00 93.94 100 LEU A O 1
ATOM 786 N N . GLY A 1 101 ? 1.969 -8.487 5.391 1.00 94.06 101 GLY A N 1
ATOM 787 C CA . GLY A 1 101 ? 0.590 -8.522 5.853 1.00 94.06 101 GLY A CA 1
ATOM 788 C C . GLY A 1 101 ? 0.176 -9.907 6.319 1.00 94.06 101 GLY A C 1
ATOM 789 O O . GLY A 1 101 ? 0.765 -10.921 5.953 1.00 94.06 101 GLY A O 1
ATOM 790 N N . GLU A 1 102 ? -0.893 -9.942 7.100 1.00 96.50 102 GLU A N 1
ATOM 791 C CA . GLU A 1 102 ? -1.559 -11.182 7.485 1.00 96.50 102 GLU A CA 1
ATOM 792 C C . GLU A 1 102 ? -2.836 -11.338 6.661 1.00 96.50 102 GLU A C 1
ATOM 794 O O . GLU A 1 102 ? -3.646 -10.413 6.589 1.00 96.50 102 GLU A O 1
ATOM 799 N N . TRP A 1 103 ? -3.007 -12.490 6.016 1.00 94.94 103 TRP A N 1
ATOM 800 C CA . TRP A 1 103 ? -4.187 -12.776 5.204 1.00 94.94 103 TRP A CA 1
ATOM 801 C C . TRP A 1 103 ? -5.317 -13.351 6.064 1.00 94.94 103 TRP A C 1
ATOM 803 O O . TRP A 1 103 ? -5.107 -14.313 6.800 1.00 94.94 103 TRP A O 1
ATOM 813 N N . GLU A 1 104 ? -6.517 -12.784 5.950 1.00 96.19 104 GLU A N 1
ATOM 814 C CA . GLU A 1 104 ? -7.731 -13.258 6.619 1.00 96.19 104 GLU A CA 1
ATOM 815 C C . GLU A 1 104 ? -8.966 -12.887 5.781 1.00 96.19 104 GLU A C 1
ATOM 817 O O . GLU A 1 104 ? -9.083 -11.761 5.307 1.00 96.19 104 GLU A O 1
ATOM 822 N N . ALA A 1 105 ? -9.909 -13.816 5.602 1.00 88.25 105 ALA A N 1
ATOM 823 C CA . ALA A 1 105 ? -11.198 -13.574 4.935 1.00 88.25 105 ALA A CA 1
ATOM 824 C C . ALA A 1 105 ? -11.140 -12.683 3.663 1.00 88.25 105 ALA A C 1
ATOM 826 O O . ALA A 1 105 ? -11.878 -11.701 3.570 1.00 88.25 105 ALA A O 1
ATOM 827 N N . ASP A 1 106 ? -10.264 -13.022 2.706 1.00 93.88 106 ASP A N 1
ATOM 828 C CA . ASP A 1 106 ? -10.047 -12.337 1.410 1.00 93.88 106 ASP A CA 1
ATOM 829 C C . ASP A 1 106 ? -9.342 -10.968 1.475 1.00 93.88 106 ASP A C 1
ATOM 831 O O . ASP A 1 106 ? -9.273 -10.234 0.483 1.00 93.88 106 ASP A O 1
ATOM 835 N N . TYR A 1 107 ? -8.785 -10.614 2.631 1.00 96.81 107 TYR A N 1
ATOM 836 C CA . TYR A 1 107 ? -8.070 -9.362 2.846 1.00 96.81 107 TYR A CA 1
ATOM 837 C C . TYR A 1 107 ? -6.679 -9.598 3.431 1.00 96.81 107 TYR A C 1
ATOM 839 O O . TYR A 1 107 ? -6.483 -10.407 4.332 1.00 96.81 107 TYR A O 1
ATOM 847 N N . TRP A 1 108 ? -5.719 -8.806 2.966 1.00 97.81 108 TRP A N 1
ATOM 848 C CA . TRP A 1 108 ? -4.416 -8.630 3.591 1.00 97.81 108 TRP A CA 1
ATOM 849 C C . TRP A 1 108 ? -4.488 -7.482 4.596 1.00 97.81 108 TRP A C 1
ATOM 851 O O . TRP A 1 108 ? -4.878 -6.363 4.245 1.00 97.81 108 TRP A O 1
ATOM 861 N N . PHE A 1 109 ? -4.114 -7.751 5.844 1.00 97.69 109 PHE A N 1
ATOM 862 C CA . PHE A 1 109 ? -4.145 -6.793 6.942 1.00 97.69 109 PHE A CA 1
ATOM 863 C C . PHE A 1 109 ? -2.741 -6.348 7.309 1.00 97.69 109 PHE A C 1
ATOM 865 O O . PHE A 1 109 ? -1.871 -7.156 7.623 1.00 97.69 109 PHE A O 1
ATOM 872 N N . TYR A 1 110 ? -2.557 -5.033 7.339 1.00 97.12 110 TYR A N 1
ATOM 873 C CA . TYR A 1 110 ? -1.291 -4.404 7.674 1.00 97.12 110 TYR A CA 1
ATOM 874 C C . TYR A 1 110 ? -1.455 -3.486 8.876 1.00 97.12 110 TYR A C 1
ATOM 876 O O . TYR A 1 110 ? -2.305 -2.596 8.884 1.00 97.12 110 TYR A O 1
ATOM 884 N N . THR A 1 111 ? -0.607 -3.663 9.882 1.00 95.31 111 THR A N 1
ATOM 885 C CA . THR A 1 111 ? -0.482 -2.747 11.021 1.00 95.31 111 THR A CA 1
ATOM 886 C C . THR A 1 111 ? -0.055 -1.341 10.569 1.00 95.31 111 THR A C 1
ATOM 888 O O . THR A 1 111 ? 0.473 -1.175 9.464 1.00 95.31 111 THR A O 1
ATOM 891 N N . PRO A 1 112 ? -0.184 -0.302 11.420 1.00 92.88 112 PRO A N 1
ATOM 892 C CA . PRO A 1 112 ? 0.215 1.055 11.047 1.00 92.88 112 PRO A CA 1
ATOM 893 C C . PRO A 1 112 ? 1.683 1.176 10.615 1.00 92.88 112 PRO A C 1
ATOM 895 O O . PRO A 1 112 ? 2.012 2.058 9.829 1.00 92.88 112 PRO A O 1
ATOM 898 N N . LEU A 1 113 ? 2.554 0.277 11.088 1.00 92.75 113 LEU A N 1
ATOM 899 C CA . LEU A 1 113 ? 3.949 0.210 10.660 1.00 92.75 113 LEU A CA 1
ATOM 900 C C . LEU A 1 113 ? 4.122 -0.574 9.349 1.00 92.75 113 LEU A C 1
ATOM 902 O O . LEU A 1 113 ? 4.688 -0.047 8.394 1.00 92.75 113 LEU A O 1
ATOM 906 N N . SER A 1 114 ? 3.627 -1.816 9.294 1.00 94.31 114 SER A N 1
ATOM 907 C CA . SER A 1 114 ? 3.793 -2.708 8.127 1.00 94.31 114 SER A CA 1
ATOM 908 C C . SER A 1 114 ? 3.087 -2.198 6.873 1.00 94.31 114 SER A C 1
ATOM 910 O O . SER A 1 114 ? 3.522 -2.494 5.763 1.00 94.31 114 SER A O 1
ATOM 912 N N . CYS A 1 115 ? 2.066 -1.349 7.023 1.00 95.12 115 CYS A N 1
ATOM 913 C CA . CYS A 1 115 ? 1.360 -0.772 5.885 1.00 95.12 115 CYS A CA 1
ATOM 914 C C . CYS A 1 115 ? 2.200 0.233 5.080 1.00 95.12 115 CYS A C 1
ATOM 916 O O . CYS A 1 115 ? 1.794 0.585 3.978 1.00 95.12 115 CYS A O 1
ATOM 918 N N . ALA A 1 116 ? 3.364 0.684 5.567 1.00 95.25 116 ALA A N 1
ATOM 919 C CA . ALA A 1 116 ? 4.189 1.668 4.860 1.00 95.25 116 ALA A CA 1
ATOM 920 C C . ALA A 1 116 ? 4.559 1.217 3.434 1.00 95.25 116 ALA A C 1
ATOM 922 O O . ALA A 1 116 ? 4.443 1.999 2.490 1.00 95.25 116 ALA A O 1
ATOM 923 N N . VAL A 1 117 ? 4.951 -0.048 3.258 1.00 94.38 117 VAL A N 1
ATOM 924 C CA . VAL A 1 117 ? 5.311 -0.592 1.939 1.00 94.38 117 VAL A CA 1
ATOM 925 C C . VAL A 1 117 ? 4.081 -0.683 1.017 1.00 94.38 117 VAL A C 1
ATOM 927 O O . VAL A 1 117 ? 4.096 -0.007 -0.016 1.00 94.38 117 VAL A O 1
ATOM 930 N N . PRO A 1 118 ? 2.975 -1.369 1.390 1.00 94.69 118 PRO A N 1
ATOM 931 C CA . PRO A 1 118 ? 1.745 -1.369 0.594 1.00 94.69 118 PRO A CA 1
ATOM 932 C C . PRO A 1 118 ? 1.236 0.030 0.250 1.00 94.69 118 PRO A C 1
ATOM 934 O O . PRO A 1 118 ? 0.817 0.287 -0.873 1.00 94.69 118 PRO A O 1
ATOM 937 N N . VAL A 1 119 ? 1.300 0.974 1.190 1.00 94.56 119 VAL A N 1
ATOM 938 C CA . VAL A 1 119 ? 0.856 2.354 0.964 1.00 94.56 119 VAL A CA 1
ATOM 939 C C . VAL A 1 119 ? 1.733 3.064 -0.053 1.00 94.56 119 VAL A C 1
ATOM 941 O O . VAL A 1 119 ? 1.206 3.831 -0.860 1.00 94.56 119 VAL A O 1
ATOM 944 N N . SER A 1 120 ? 3.044 2.820 -0.045 1.00 92.12 120 SER A N 1
ATOM 945 C CA . SER A 1 120 ? 3.958 3.355 -1.054 1.00 92.12 120 SER A CA 1
ATOM 946 C C . SER A 1 120 ? 3.603 2.867 -2.455 1.00 92.12 120 SER A C 1
ATOM 948 O O . SER A 1 120 ? 3.541 3.682 -3.374 1.00 92.12 120 SER A O 1
ATOM 950 N N . GLU A 1 121 ? 3.357 1.568 -2.612 1.00 90.69 121 GLU A N 1
ATOM 951 C CA . GLU A 1 121 ? 3.062 0.948 -3.909 1.00 90.69 121 GLU A CA 1
ATOM 952 C C . GLU A 1 121 ? 1.664 1.335 -4.413 1.00 90.69 121 GLU A C 1
ATOM 954 O O . GLU A 1 121 ? 1.505 1.850 -5.522 1.00 90.69 121 GLU A O 1
ATOM 959 N N . LEU A 1 122 ? 0.648 1.201 -3.559 1.00 90.19 122 LEU A N 1
ATOM 960 C CA . LEU A 1 122 ? -0.741 1.497 -3.901 1.00 90.19 122 LEU A CA 1
ATOM 961 C C . LEU A 1 122 ? -0.989 2.991 -4.123 1.00 90.19 122 LEU A C 1
ATOM 963 O O . LEU A 1 122 ? -1.805 3.342 -4.969 1.00 90.19 122 LEU A O 1
ATOM 967 N N . SER A 1 123 ? -0.282 3.897 -3.433 1.00 87.44 123 SER A N 1
ATOM 968 C CA . SER A 1 123 ? -0.439 5.350 -3.645 1.00 87.44 123 SER A CA 1
ATOM 969 C C . SER A 1 123 ? -0.141 5.791 -5.081 1.00 87.44 123 SER A C 1
ATOM 971 O O . SER A 1 123 ? -0.624 6.844 -5.495 1.00 87.44 123 SER A O 1
ATOM 973 N N . GLY A 1 124 ? 0.676 5.039 -5.825 1.00 75.88 124 GLY A N 1
ATOM 974 C CA . GLY A 1 124 ? 0.979 5.339 -7.226 1.00 75.88 124 GLY A CA 1
ATOM 975 C C . GLY A 1 124 ? -0.165 4.998 -8.183 1.00 75.88 124 GLY A C 1
ATOM 976 O O . GLY A 1 124 ? -0.236 5.560 -9.274 1.00 75.88 124 GLY A O 1
ATOM 977 N N . CYS A 1 125 ? -1.064 4.097 -7.782 1.00 77.81 125 CYS A N 1
ATOM 978 C CA . CYS A 1 125 ? -2.142 3.584 -8.628 1.00 77.81 125 CYS A CA 1
ATOM 979 C C . CYS A 1 125 ? -3.546 3.933 -8.117 1.00 77.81 125 CYS A C 1
ATOM 981 O O . CYS A 1 125 ? -4.466 3.985 -8.926 1.00 77.81 125 CYS A O 1
ATOM 983 N N . LEU A 1 126 ? -3.701 4.203 -6.815 1.00 83.12 126 LEU A N 1
ATOM 984 C CA . LEU A 1 126 ? -4.973 4.458 -6.135 1.00 83.12 126 LEU A CA 1
ATOM 985 C C . LEU A 1 126 ? -5.002 5.883 -5.548 1.00 83.12 126 LEU A C 1
ATOM 987 O O . LEU A 1 126 ? -4.509 6.120 -4.433 1.00 83.12 126 LEU A O 1
ATOM 991 N N . PRO A 1 127 ? -5.582 6.863 -6.269 1.00 82.00 127 PRO A N 1
ATOM 992 C CA . PRO A 1 127 ? -5.642 8.257 -5.829 1.00 82.00 127 PRO A CA 1
ATOM 993 C C . PRO A 1 127 ? -6.382 8.468 -4.501 1.00 82.00 127 PRO A C 1
ATOM 995 O O . PRO A 1 127 ? -6.129 9.448 -3.800 1.00 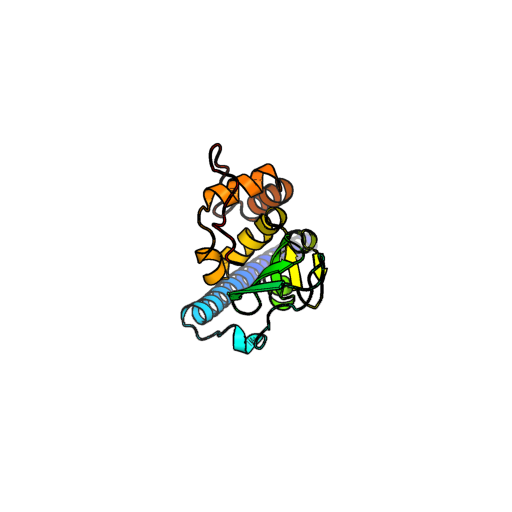82.00 127 PRO A O 1
ATOM 998 N N . GLU A 1 128 ? -7.329 7.597 -4.158 1.00 86.19 128 GLU A N 1
ATOM 999 C CA . GLU A 1 128 ? -8.081 7.614 -2.900 1.00 86.19 128 GLU A CA 1
ATOM 1000 C C . GLU A 1 128 ? -7.158 7.387 -1.705 1.00 86.19 128 GLU A C 1
ATOM 1002 O O . GLU A 1 128 ? -7.236 8.119 -0.718 1.00 86.19 128 GLU A O 1
ATOM 1007 N N . LEU A 1 129 ? -6.251 6.411 -1.811 1.00 89.31 129 LEU A N 1
ATOM 1008 C CA . LEU A 1 129 ? -5.263 6.133 -0.775 1.00 89.31 129 LEU A CA 1
ATOM 1009 C C . LEU A 1 129 ? -4.213 7.237 -0.713 1.00 89.31 129 LEU A C 1
ATOM 1011 O O . LEU A 1 129 ? -3.868 7.696 0.375 1.00 89.31 129 LEU A O 1
ATOM 1015 N N . ALA A 1 130 ? -3.753 7.716 -1.872 1.00 87.75 130 ALA A N 1
ATOM 1016 C CA . ALA A 1 130 ? -2.779 8.800 -1.939 1.00 87.75 130 ALA A CA 1
ATOM 1017 C C . ALA A 1 130 ? -3.269 10.064 -1.212 1.00 87.75 130 ALA A C 1
ATOM 1019 O O . ALA A 1 130 ? -2.483 10.713 -0.528 1.00 87.75 130 ALA A O 1
ATOM 1020 N N . ARG A 1 131 ? -4.573 10.372 -1.294 1.00 88.75 131 ARG A N 1
ATOM 1021 C CA . ARG A 1 131 ? -5.219 11.485 -0.571 1.00 88.75 131 ARG A CA 1
ATOM 1022 C C . ARG A 1 131 ? -5.256 11.306 0.950 1.00 88.75 131 ARG A C 1
ATOM 1024 O O . ARG A 1 131 ? -5.411 12.295 1.660 1.00 88.75 131 ARG A O 1
ATOM 1031 N N . ARG A 1 132 ? -5.134 10.077 1.463 1.00 90.25 132 ARG A N 1
ATOM 1032 C CA . ARG A 1 132 ? -5.072 9.804 2.910 1.00 90.25 132 ARG A CA 1
ATOM 1033 C C . ARG A 1 132 ? -3.664 9.975 3.482 1.00 90.25 132 ARG A C 1
ATOM 1035 O O . ARG A 1 132 ? -3.536 10.205 4.682 1.00 90.25 132 ARG A O 1
ATOM 1042 N N . VAL A 1 133 ? -2.622 9.896 2.651 1.00 91.31 133 VAL A N 1
ATOM 1043 C CA . VAL A 1 133 ? -1.231 10.121 3.071 1.00 91.31 133 VAL A CA 1
ATOM 1044 C C . VAL A 1 133 ? -1.007 11.619 3.292 1.00 91.31 133 VAL A C 1
ATOM 1046 O O . VAL A 1 133 ? -0.960 12.393 2.341 1.00 91.31 133 VAL A O 1
ATOM 1049 N N . GLN A 1 134 ? -0.857 12.029 4.551 1.00 91.19 134 GLN A N 1
ATOM 1050 C CA . GLN A 1 134 ? -0.695 13.440 4.926 1.00 91.19 134 GLN A CA 1
ATOM 1051 C C . GLN A 1 134 ? 0.727 13.953 4.696 1.00 91.19 134 GLN A C 1
ATOM 1053 O O . GLN A 1 134 ? 0.922 15.124 4.382 1.00 91.19 134 GLN A O 1
ATOM 1058 N N . SER A 1 135 ? 1.722 13.079 4.857 1.00 92.50 135 SER A N 1
ATOM 1059 C CA . SER A 1 135 ? 3.132 13.428 4.703 1.00 92.50 135 SER A CA 1
ATOM 1060 C C . SER A 1 135 ? 3.865 12.333 3.942 1.00 92.50 135 SER A C 1
ATOM 1062 O O . SER A 1 135 ? 4.075 11.223 4.439 1.00 92.50 135 SER A O 1
ATOM 1064 N N . ARG A 1 136 ? 4.270 12.656 2.711 1.00 91.25 136 ARG A N 1
ATOM 1065 C CA . ARG A 1 136 ? 5.056 11.745 1.873 1.00 91.25 136 ARG A CA 1
ATOM 1066 C C . ARG A 1 136 ? 6.479 11.574 2.413 1.00 91.25 136 ARG A C 1
ATOM 1068 O O . ARG A 1 136 ? 7.002 10.467 2.374 1.00 91.25 136 ARG A O 1
ATOM 1075 N N . GLU A 1 137 ? 7.062 12.625 2.984 1.00 93.38 137 GLU A N 1
ATOM 1076 C CA . GLU A 1 137 ? 8.378 12.559 3.631 1.00 93.38 137 GLU A CA 1
ATOM 1077 C C . GLU A 1 137 ? 8.372 11.629 4.845 1.00 93.38 137 GLU A C 1
ATOM 1079 O O . GLU A 1 137 ? 9.294 10.839 5.026 1.00 93.38 137 GLU A O 1
ATOM 1084 N N . SER A 1 138 ? 7.299 11.664 5.639 1.00 94.00 138 SER A N 1
ATOM 1085 C CA . SER A 1 138 ? 7.108 10.745 6.763 1.00 94.00 138 SER A CA 1
ATOM 1086 C C . SER A 1 138 ? 7.011 9.295 6.305 1.00 94.00 138 SER A C 1
ATOM 1088 O O . SER A 1 138 ? 7.609 8.416 6.919 1.00 94.00 138 SER A O 1
ATOM 1090 N N . LEU A 1 139 ? 6.310 9.043 5.193 1.00 94.19 139 LEU A N 1
ATOM 1091 C CA . LEU A 1 139 ? 6.238 7.709 4.601 1.00 94.19 139 LEU A CA 1
ATOM 1092 C C . LEU A 1 139 ? 7.633 7.239 4.174 1.00 94.19 139 LEU A C 1
ATOM 1094 O O . LEU A 1 139 ? 8.045 6.141 4.532 1.00 94.19 139 LEU A O 1
ATOM 1098 N N . TRP A 1 140 ? 8.382 8.081 3.460 1.00 93.81 140 TRP A N 1
ATOM 1099 C CA . TRP A 1 140 ? 9.736 7.756 3.010 1.00 93.81 140 TRP A CA 1
ATOM 1100 C C . TRP A 1 140 ? 10.703 7.499 4.161 1.00 93.81 140 TRP A C 1
ATOM 1102 O O . TRP A 1 140 ? 11.452 6.525 4.114 1.00 93.81 140 TRP A O 1
ATOM 1112 N N . ARG A 1 141 ? 10.654 8.309 5.223 1.00 94.25 141 ARG A N 1
ATOM 1113 C CA . ARG A 1 141 ? 11.465 8.065 6.419 1.00 94.25 141 ARG A CA 1
ATOM 1114 C C . ARG A 1 141 ? 11.116 6.727 7.066 1.00 94.25 141 ARG A C 1
ATOM 1116 O O . ARG A 1 141 ? 12.021 5.971 7.406 1.00 94.25 141 ARG A O 1
ATOM 1123 N N . THR A 1 142 ? 9.831 6.402 7.201 1.00 94.69 142 THR A N 1
ATOM 1124 C CA . THR A 1 142 ? 9.403 5.102 7.740 1.00 94.69 142 THR A CA 1
ATOM 1125 C C . THR A 1 142 ? 9.905 3.942 6.875 1.00 94.69 142 THR A C 1
ATOM 1127 O O . THR A 1 142 ? 10.416 2.963 7.415 1.00 94.69 142 THR A O 1
ATOM 1130 N N . LEU A 1 143 ? 9.844 4.064 5.546 1.00 94.44 143 LEU A N 1
ATOM 1131 C CA . LEU A 1 143 ? 10.389 3.060 4.628 1.00 94.44 143 LEU A CA 1
ATOM 1132 C C . LEU A 1 143 ? 11.898 2.862 4.816 1.00 94.44 143 LEU A C 1
ATOM 1134 O O . LEU A 1 143 ? 12.345 1.727 4.932 1.00 94.44 143 LEU A O 1
ATOM 1138 N N . HIS A 1 144 ? 12.679 3.941 4.901 1.00 94.00 144 HIS A N 1
ATOM 1139 C CA . HIS A 1 144 ? 14.132 3.841 5.091 1.00 94.00 144 HIS A CA 1
ATOM 1140 C C . HIS A 1 144 ? 14.526 3.252 6.447 1.00 94.00 144 HIS A C 1
ATOM 1142 O O . HIS A 1 144 ? 15.465 2.464 6.513 1.00 94.00 144 HIS A O 1
ATOM 1148 N N . LEU A 1 145 ? 13.813 3.597 7.523 1.00 94.06 145 LEU A N 1
ATOM 1149 C CA . LEU A 1 145 ? 14.150 3.113 8.865 1.00 94.06 145 LEU A CA 1
ATOM 1150 C C . LEU A 1 145 ? 13.742 1.659 9.107 1.00 94.06 145 LEU A C 1
ATOM 1152 O O . LEU A 1 145 ? 14.483 0.926 9.757 1.00 94.06 145 LEU A O 1
ATOM 1156 N N . TYR A 1 146 ? 12.565 1.254 8.627 1.00 94.50 146 TYR A N 1
ATOM 1157 C CA . TYR A 1 146 ? 11.978 -0.044 8.976 1.00 94.50 146 TYR A CA 1
ATOM 1158 C C . TYR A 1 146 ? 11.993 -1.054 7.829 1.00 94.50 146 TYR A C 1
ATOM 1160 O O . TYR A 1 146 ? 11.901 -2.253 8.081 1.00 94.50 146 TYR A O 1
ATOM 1168 N N . PHE A 1 147 ? 12.156 -0.600 6.584 1.00 94.19 147 PHE A N 1
ATOM 1169 C CA . PHE A 1 147 ? 12.135 -1.449 5.391 1.00 94.19 147 PHE A CA 1
ATOM 1170 C C . PHE A 1 147 ? 13.309 -1.151 4.434 1.00 94.19 147 PHE A C 1
ATOM 1172 O O . PHE A 1 147 ? 13.093 -0.988 3.230 1.00 94.19 147 PHE A O 1
ATOM 1179 N N . PRO A 1 148 ? 14.571 -1.121 4.914 1.00 92.94 148 PRO A N 1
ATOM 1180 C CA . PRO A 1 148 ? 15.726 -0.778 4.079 1.00 92.94 148 PRO A CA 1
ATOM 1181 C C . PRO A 1 148 ? 15.941 -1.750 2.906 1.00 92.94 148 PRO A C 1
ATOM 1183 O O . PRO A 1 148 ? 16.434 -1.358 1.853 1.00 92.94 148 PRO A O 1
ATOM 1186 N N . GLY A 1 149 ? 15.539 -3.019 3.056 1.00 89.56 149 GLY A N 1
ATOM 1187 C CA . GLY A 1 149 ? 15.575 -3.992 1.960 1.00 89.56 149 GLY A CA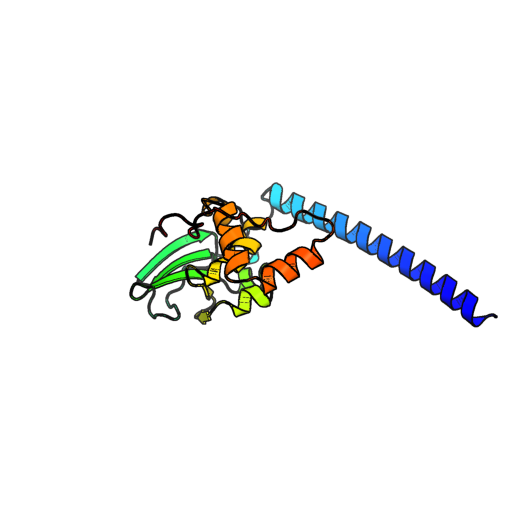 1
ATOM 1188 C C . GLY A 1 149 ? 14.627 -3.621 0.816 1.00 89.56 149 GLY A C 1
ATOM 1189 O O . GLY A 1 149 ? 14.999 -3.732 -0.350 1.00 89.56 149 GLY A O 1
ATOM 1190 N N . TYR A 1 150 ? 13.435 -3.113 1.143 1.00 90.12 150 TYR A N 1
ATOM 1191 C CA . TYR A 1 150 ? 12.482 -2.620 0.151 1.00 90.12 150 TYR A CA 1
ATOM 1192 C C . TYR A 1 150 ? 12.993 -1.346 -0.530 1.00 90.12 150 TYR A C 1
ATOM 1194 O O . TYR A 1 150 ? 12.953 -1.260 -1.755 1.00 90.12 150 TYR A O 1
ATOM 1202 N N . THR A 1 151 ? 13.512 -0.370 0.226 1.00 90.12 15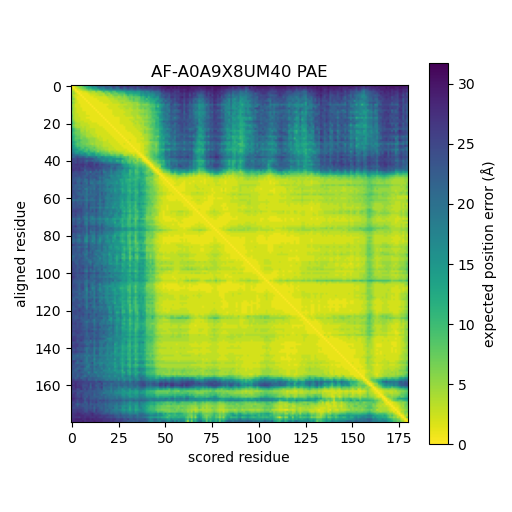1 THR A N 1
ATOM 1203 C CA . THR A 1 151 ? 14.014 0.878 -0.374 1.00 90.12 151 THR A CA 1
ATOM 1204 C C . THR A 1 151 ? 15.234 0.642 -1.258 1.00 90.12 151 THR A C 1
ATOM 1206 O O . THR A 1 151 ? 15.309 1.229 -2.336 1.00 90.12 151 THR A O 1
ATOM 1209 N N . GLY A 1 152 ? 16.149 -0.245 -0.852 1.00 86.88 152 GLY A N 1
ATOM 1210 C CA . GLY A 1 152 ? 17.279 -0.679 -1.676 1.00 86.88 152 GLY A CA 1
ATOM 1211 C C . GLY A 1 152 ? 16.812 -1.325 -2.980 1.00 86.88 152 GLY A C 1
ATOM 1212 O O . GLY A 1 152 ? 17.135 -0.831 -4.057 1.00 86.88 152 GLY A O 1
ATOM 1213 N N . PHE A 1 153 ? 15.960 -2.351 -2.887 1.00 85.12 153 PHE A N 1
ATOM 1214 C CA . PHE A 1 153 ? 15.404 -3.041 -4.055 1.00 85.12 153 PHE A CA 1
ATOM 1215 C C . PHE A 1 153 ? 14.670 -2.092 -5.014 1.00 85.12 153 PHE A C 1
ATOM 1217 O O . PHE A 1 153 ? 14.905 -2.122 -6.224 1.00 85.12 153 PHE A O 1
ATOM 1224 N N . TYR A 1 154 ? 13.807 -1.220 -4.482 1.00 83.62 154 TYR A N 1
ATOM 1225 C CA . TYR A 1 154 ? 13.071 -0.245 -5.283 1.00 83.62 154 TYR A CA 1
ATOM 1226 C C . TYR A 1 154 ? 14.026 0.705 -6.016 1.00 83.62 154 TYR A C 1
ATOM 1228 O O . TYR A 1 154 ? 13.894 0.909 -7.223 1.00 83.62 154 TYR A O 1
ATOM 1236 N N . ASN A 1 155 ? 15.009 1.267 -5.308 1.00 85.56 155 ASN A N 1
ATOM 1237 C CA . ASN A 1 155 ? 15.945 2.235 -5.876 1.00 85.56 155 ASN A CA 1
ATOM 1238 C C . ASN A 1 155 ? 16.887 1.610 -6.917 1.00 85.56 155 ASN A C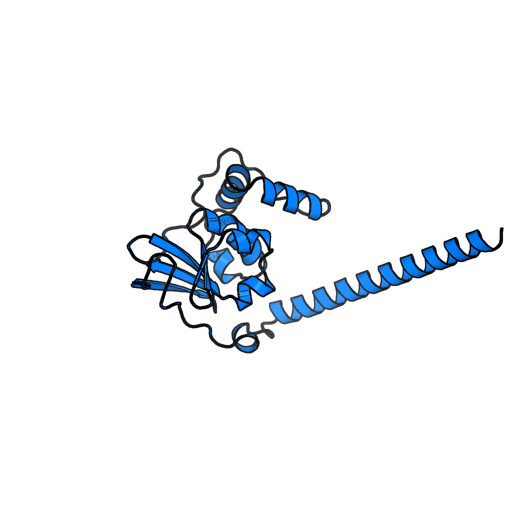 1
ATOM 1240 O O . ASN A 1 155 ? 17.199 2.270 -7.908 1.00 85.56 155 ASN A O 1
ATOM 1244 N N . ASP A 1 156 ? 17.282 0.346 -6.743 1.00 81.88 156 ASP A N 1
ATOM 1245 C CA . ASP A 1 156 ? 18.120 -0.382 -7.703 1.00 81.88 156 ASP A CA 1
ATOM 1246 C C . ASP A 1 156 ? 17.378 -0.651 -9.022 1.00 81.88 156 ASP A C 1
ATOM 1248 O O . ASP A 1 156 ? 17.928 -0.461 -10.110 1.00 81.88 156 ASP A O 1
ATOM 1252 N N . ILE A 1 157 ? 16.102 -1.044 -8.947 1.00 71.62 157 ILE A N 1
ATOM 1253 C CA . ILE A 1 157 ? 15.264 -1.283 -10.134 1.00 71.62 157 ILE A CA 1
ATOM 1254 C C . ILE A 1 157 ? 14.938 0.027 -10.854 1.00 71.62 157 ILE A C 1
ATOM 1256 O O . ILE A 1 157 ? 14.947 0.086 -12.087 1.00 71.62 157 ILE A O 1
ATOM 1260 N N . TYR A 1 158 ? 14.674 1.090 -10.095 1.00 63.81 158 TYR A N 1
ATOM 1261 C CA . TYR A 1 158 ? 14.333 2.411 -10.617 1.00 63.81 158 TYR A CA 1
ATOM 1262 C C . TYR A 1 158 ? 15.545 3.330 -10.804 1.00 63.81 158 TYR A C 1
ATOM 1264 O O . TYR A 1 158 ? 15.368 4.542 -10.905 1.00 63.81 158 TYR A O 1
ATOM 1272 N N . ALA A 1 159 ? 16.761 2.797 -10.958 1.00 52.19 159 ALA A N 1
ATOM 1273 C CA . ALA A 1 159 ? 17.987 3.582 -11.155 1.00 52.19 159 ALA A CA 1
ATOM 1274 C C . ALA A 1 159 ? 17.990 4.512 -12.404 1.00 52.19 159 ALA A C 1
ATOM 1276 O O . ALA A 1 159 ? 18.940 5.263 -12.617 1.00 52.19 159 ALA A O 1
ATOM 1277 N N . GLY A 1 160 ? 16.929 4.503 -13.226 1.00 48.06 160 GLY A N 1
ATOM 1278 C CA . GLY A 1 160 ? 16.662 5.473 -14.302 1.00 48.06 160 GLY A CA 1
ATOM 1279 C C . GLY A 1 160 ? 15.459 6.412 -14.077 1.00 48.06 160 GLY A C 1
ATOM 1280 O O . GLY A 1 160 ? 15.065 7.103 -15.015 1.00 48.06 160 GLY A O 1
ATOM 1281 N N . GLY A 1 161 ? 14.850 6.410 -12.886 1.00 61.50 161 GLY A N 1
ATOM 1282 C CA . GLY A 1 161 ? 13.681 7.206 -12.483 1.00 61.50 161 GLY A CA 1
ATOM 1283 C C . GLY A 1 161 ? 13.922 8.021 -11.201 1.00 61.50 161 GLY A C 1
ATOM 1284 O O . GLY A 1 161 ? 15.057 8.363 -10.883 1.00 61.50 161 GLY A O 1
ATOM 1285 N N . SER A 1 162 ? 12.855 8.368 -10.470 1.00 69.62 162 SER A N 1
ATOM 1286 C CA . SER A 1 162 ? 12.948 9.099 -9.193 1.00 69.62 162 SER A CA 1
ATOM 1287 C C . SER A 1 162 ? 13.073 8.118 -8.014 1.00 69.62 162 SER A C 1
ATOM 1289 O O . SER A 1 162 ? 12.086 7.446 -7.707 1.00 69.62 162 SER A O 1
ATOM 1291 N N . PRO A 1 163 ? 14.244 8.011 -7.354 1.00 82.06 163 PRO A N 1
ATOM 1292 C CA . PRO A 1 163 ? 14.425 7.131 -6.198 1.00 82.06 163 PRO A CA 1
ATOM 1293 C C . PRO A 1 163 ? 13.585 7.602 -5.006 1.00 82.06 163 PRO A C 1
ATOM 1295 O O . PRO A 1 163 ? 13.216 8.776 -4.934 1.00 82.06 163 PRO A O 1
ATOM 1298 N N . ILE A 1 164 ? 13.329 6.708 -4.046 1.00 84.62 164 ILE A N 1
ATOM 1299 C CA . ILE A 1 164 ? 12.703 7.049 -2.763 1.00 84.62 164 ILE A CA 1
ATOM 1300 C C . ILE A 1 164 ? 13.683 7.927 -1.968 1.00 84.62 164 ILE A C 1
ATOM 1302 O O . ILE A 1 164 ? 14.719 7.414 -1.521 1.00 84.62 164 ILE A O 1
ATOM 1306 N N . PRO A 1 165 ? 13.386 9.227 -1.762 1.00 86.88 165 PRO A N 1
ATOM 1307 C CA . PRO A 1 165 ? 14.259 10.121 -1.008 1.00 86.88 165 PRO A CA 1
ATOM 1308 C C . PRO A 1 165 ? 14.435 9.636 0.431 1.00 86.88 165 PRO A C 1
ATOM 1310 O O . PRO A 1 165 ? 13.536 9.006 0.984 1.00 86.88 165 PRO A O 1
ATOM 1313 N N . ASN A 1 166 ? 15.573 9.946 1.049 1.00 88.12 166 ASN A N 1
ATOM 1314 C CA . ASN A 1 166 ? 15.816 9.668 2.464 1.00 88.12 166 ASN A CA 1
ATOM 1315 C C . ASN A 1 166 ? 15.802 10.982 3.263 1.00 88.12 166 ASN A C 1
ATOM 1317 O O . ASN A 1 166 ? 16.834 11.645 3.343 1.00 88.12 166 ASN A O 1
ATOM 1321 N N . PRO A 1 167 ? 14.640 11.425 3.775 1.00 83.62 167 PRO A N 1
ATOM 1322 C CA . PRO A 1 167 ? 14.567 12.637 4.577 1.00 83.62 167 PRO A CA 1
ATOM 1323 C C . PRO A 1 167 ? 15.020 12.367 6.019 1.00 83.62 167 PRO A C 1
ATOM 1325 O O . PRO A 1 167 ? 14.429 11.548 6.722 1.00 83.62 167 PRO A O 1
ATOM 1328 N N . ASP A 1 168 ? 16.009 13.124 6.496 1.00 76.81 168 ASP A N 1
ATOM 1329 C CA . ASP A 1 168 ? 16.616 12.918 7.820 1.00 76.81 168 ASP A CA 1
ATOM 1330 C C . ASP A 1 168 ? 15.701 13.308 9.009 1.00 76.81 168 ASP A C 1
ATOM 1332 O O . ASP A 1 168 ? 15.921 12.857 10.135 1.00 76.81 168 ASP A O 1
ATOM 1336 N N . VAL A 1 169 ? 14.665 14.143 8.801 1.00 80.75 169 VAL A N 1
ATOM 1337 C CA . VAL A 1 169 ? 13.972 14.862 9.905 1.00 80.75 169 VAL A CA 1
ATOM 1338 C C . VAL A 1 169 ? 12.428 14.755 9.906 1.00 80.75 169 VAL A C 1
ATOM 1340 O O . VAL A 1 169 ? 11.761 15.428 10.684 1.00 80.75 169 VAL A O 1
ATOM 1343 N N . ALA A 1 170 ? 11.800 13.868 9.127 1.00 85.12 170 ALA A N 1
ATOM 1344 C CA . ALA A 1 170 ? 10.323 13.767 9.090 1.00 85.12 170 ALA A CA 1
ATOM 1345 C C . ALA A 1 170 ? 9.708 12.926 10.246 1.00 85.12 170 ALA A C 1
ATOM 1347 O O . ALA A 1 170 ? 10.287 11.922 10.640 1.00 85.12 170 ALA A O 1
ATOM 1348 N N . PRO A 1 171 ? 8.529 13.229 10.815 1.00 87.19 171 PRO A N 1
ATOM 1349 C CA . PRO A 1 171 ? 7.866 12.316 11.762 1.00 87.19 171 PRO A CA 1
ATOM 1350 C C . PRO A 1 171 ? 7.598 10.931 11.144 1.00 87.19 171 PRO A C 1
ATOM 1352 O O . PRO A 1 171 ? 7.475 10.835 9.930 1.00 87.19 171 PRO A O 1
ATOM 1355 N N . LEU A 1 172 ? 7.444 9.869 11.944 1.00 85.88 172 LEU A N 1
ATOM 1356 C CA . LEU A 1 172 ? 7.134 8.517 11.423 1.00 85.88 172 LEU A CA 1
ATOM 1357 C C . LEU A 1 172 ? 5.657 8.315 11.063 1.00 85.88 172 LEU A C 1
ATOM 1359 O O . LEU A 1 172 ? 5.290 7.346 10.401 1.00 85.88 172 LEU A O 1
ATOM 1363 N N . GLN A 1 173 ? 4.799 9.233 11.498 1.00 86.69 173 GLN A N 1
ATOM 1364 C CA . GLN A 1 173 ? 3.374 9.204 11.217 1.00 86.69 173 GLN A CA 1
ATOM 1365 C C . GLN A 1 173 ? 3.093 9.829 9.842 1.00 86.69 173 GLN A C 1
ATOM 1367 O O . GLN A 1 173 ? 3.248 11.032 9.657 1.00 86.69 173 GLN A O 1
ATOM 1372 N N . PHE A 1 174 ? 2.684 9.002 8.875 1.00 89.88 174 PHE A N 1
ATOM 1373 C CA . PHE A 1 174 ? 2.368 9.424 7.499 1.00 89.88 174 PHE A CA 1
ATOM 1374 C C . PHE A 1 174 ? 0.868 9.416 7.169 1.00 89.88 174 PHE A C 1
ATOM 1376 O O . PHE A 1 174 ? 0.450 9.985 6.158 1.00 89.88 174 PHE A O 1
ATOM 1383 N N . PHE A 1 175 ? 0.058 8.818 8.041 1.00 84.38 175 PHE A N 1
ATOM 1384 C CA . PHE A 1 175 ? -1.394 8.968 8.063 1.00 84.38 175 PHE A CA 1
ATOM 1385 C C . PHE A 1 175 ? -1.813 9.897 9.197 1.00 84.38 175 PHE A C 1
ATOM 1387 O O . PHE A 1 175 ? -1.151 9.952 10.231 1.00 84.38 175 PHE A O 1
ATOM 1394 N N . GLY A 1 176 ? -2.952 10.567 9.029 1.00 74.75 176 GLY A N 1
ATOM 1395 C CA . GLY A 1 176 ? -3.611 11.260 10.134 1.00 74.75 176 GLY A CA 1
ATOM 1396 C C . GLY A 1 176 ? -4.179 10.298 11.173 1.00 74.75 176 GLY A C 1
ATOM 1397 O O . GLY A 1 176 ? -3.717 9.164 11.338 1.00 74.75 176 GLY A O 1
ATOM 1398 N N . GLU A 1 177 ? -5.236 10.725 11.859 1.00 70.25 177 GLU A N 1
ATOM 1399 C CA . GLU A 1 177 ? -6.048 9.770 12.599 1.00 70.25 177 GLU A CA 1
ATOM 1400 C C . GLU A 1 177 ? -6.710 8.797 11.621 1.00 70.25 177 GLU A C 1
ATOM 1402 O O . GLU A 1 177 ? -7.344 9.180 10.638 1.00 70.25 177 GLU A O 1
ATOM 1407 N N . TRP A 1 178 ? -6.531 7.507 11.890 1.00 72.25 178 TRP A N 1
ATOM 1408 C CA . TRP A 1 178 ? -7.290 6.454 11.237 1.00 72.25 178 TRP A CA 1
ATOM 1409 C C . TRP A 1 178 ? -8.710 6.582 11.787 1.00 72.25 178 TRP A C 1
ATOM 1411 O O . TRP A 1 178 ? -8.951 6.143 12.915 1.00 72.25 178 TRP A O 1
ATOM 1421 N N . GLU A 1 179 ? -9.585 7.274 11.056 1.00 63.94 179 GLU A N 1
ATOM 1422 C CA . GLU A 1 179 ? -10.994 7.509 11.401 1.00 63.94 179 GLU A CA 1
ATOM 1423 C C . GLU A 1 179 ? -11.777 6.180 11.390 1.00 63.94 179 GLU A C 1
ATOM 1425 O O . GLU A 1 179 ? -12.544 5.896 10.474 1.00 63.94 179 GLU A O 1
ATOM 1430 N N . VAL A 1 180 ? -11.533 5.338 12.398 1.00 58.00 180 VAL A N 1
ATOM 1431 C CA . VAL A 1 180 ? -12.251 4.091 12.713 1.00 58.00 180 VAL A CA 1
ATOM 1432 C C . VAL A 1 180 ? -12.705 4.114 14.166 1.00 58.00 180 VAL A C 1
ATOM 1434 O O . VAL A 1 180 ? -11.928 3.818 15.100 1.00 58.00 180 VAL A O 1
#